Protein AF-0000000066417535 (afdb_homodimer)

Sequence (314 aa):
DEADCSPGPCRENEFQCGDGTCVLAIKRCNQERDCPDGTGKSPSLIFTNRHEVRRIDLVKRDYSRLIPMLKNVVALDVEVATNRIYWCDLSYRKIYSAHMDKASIPDEQVVLIDEQLHSPEGLAVDWVHKHIYWTDSGNKTISVATTDGRRRCTLFSDEADCSPGPCRENEFQCGDGTCVLAIKRCNQERDCPDGTGKSPSLIFTNRHEVRRIDLVKRDYSRLIPMLKNVVALDVEVATNRIYWCDLSYRKIYSAHMDKASIPDEQVVLIDEQLHSPEGLAVDWVHKHIYWTDSGNKTISVATTDGRRRCTLFS

Solvent-accessible surface area (backbone atoms only — not comparable to full-atom values): 17081 Å² total; per-residue (Å²): 134,80,79,81,68,67,69,62,84,44,54,62,55,20,44,55,19,58,83,44,49,56,36,51,64,60,43,43,79,68,73,50,83,66,54,86,70,70,58,32,84,56,59,63,48,76,50,64,82,23,35,33,35,36,36,31,31,67,71,78,64,42,75,43,81,44,27,68,83,40,82,34,34,69,24,56,39,71,41,73,91,76,41,31,36,36,35,25,26,46,74,78,26,33,34,37,34,21,46,50,94,40,38,58,38,72,89,51,45,40,82,39,41,74,67,97,52,65,30,49,54,42,51,45,72,38,78,85,46,38,29,34,35,35,33,20,72,66,69,46,33,32,34,36,21,35,72,81,37,42,74,66,39,78,74,44,110,133,80,78,80,69,66,68,62,84,44,54,65,56,20,43,56,19,60,81,46,48,56,37,49,64,56,46,40,77,67,71,48,83,65,53,86,70,70,59,36,85,58,60,64,47,77,50,63,82,24,36,33,34,35,34,32,30,68,69,78,62,42,77,44,81,44,26,69,84,41,83,33,34,69,27,57,38,70,41,74,91,77,41,30,35,36,39,26,26,45,75,78,26,33,32,37,35,21,45,51,94,39,37,59,40,73,90,53,46,41,80,39,41,74,68,98,52,66,31,50,54,42,50,46,70,37,77,84,46,39,30,35,35,36,32,19,70,67,70,47,33,33,34,38,21,35,73,80,36,43,78,67,40,78,74,44,110

Foldseek 3Di:
DPPPPQLPDADPQFDQAPVRDTHGLCCVVVVDADDPVPHRPFDWDWDDPQAFIWIARSRVRDIDTQAHGHHGWQEKDADVVQQKIWTAHQVQQFIWMARSNCNNPPVRIDTQDRPPAHGWHYWDADPPVQKIWTAGPVVRWIWMDGVSNPPIDTDGD/DPPPPQLPDADPQFDQDPVRDTHGLCCVVVVDADDPVPHRPFDWDWDDPQAFIWIARSRVRDIDTQAHGHHGWQEKDADVVQQKIWTAHQVQQFIWMARSNCNNPPVRIDTQDRPPAHGWHYWDADPPVQKIWTAGPVVRWIWMDGVSNPPIDTDGD

Radius of gyration: 20.82 Å; Cα contacts (8 Å, |Δi|>4): 740; chains: 2; bounding box: 44×60×66 Å

pLDDT: mean 81.06, std 19.23, range [24.14, 98.62]

Structure (mmCIF, N/CA/C/O ba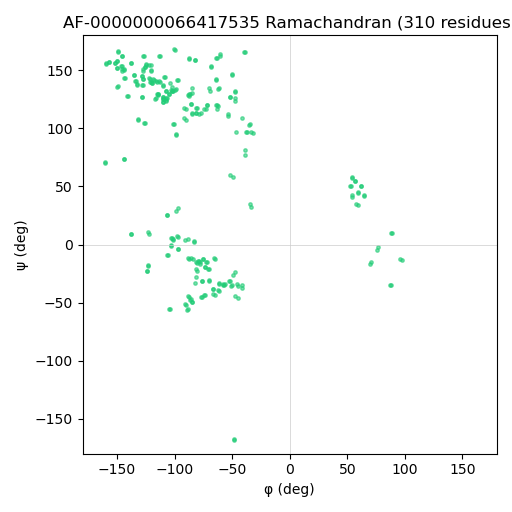ckbone):
data_AF-0000000066417535-model_v1
#
loop_
_entity.id
_entity.type
_entity.pdbx_description
1 polymer 'Low density lipoprotein receptor-related protein 8, apolipoprotein e receptor'
#
loop_
_atom_site.group_PDB
_atom_site.id
_atom_site.type_symbol
_atom_site.label_atom_id
_atom_site.label_alt_id
_atom_site.label_comp_id
_atom_site.label_asym_id
_atom_site.label_entity_id
_atom_site.label_seq_id
_atom_site.pdbx_PDB_ins_code
_atom_site.Cartn_x
_atom_site.Cartn_y
_atom_site.Cartn_z
_atom_site.occupancy
_atom_site.B_iso_or_equiv
_atom_site.auth_seq_id
_atom_site.auth_comp_id
_atom_site.auth_asym_id
_atom_site.auth_atom_id
_atom_site.pdbx_PDB_model_num
ATOM 1 N N . ASP A 1 1 ? 13.641 1.908 47.281 1 24.39 1 ASP A N 1
ATOM 2 C CA . ASP A 1 1 ? 12.492 1.455 46.531 1 24.39 1 ASP A CA 1
ATOM 3 C C . ASP A 1 1 ? 12.43 2.158 45.156 1 24.39 1 ASP A C 1
ATOM 5 O O . ASP A 1 1 ? 11.891 3.264 45.062 1 24.39 1 ASP A O 1
ATOM 9 N N . GLU A 1 2 ? 13.547 2.348 44.406 1 32.28 2 GLU A N 1
ATOM 10 C CA . GLU A 1 2 ? 13.805 2.99 43.094 1 32.28 2 GLU A CA 1
ATOM 11 C C . GLU A 1 2 ? 12.727 2.639 42.094 1 32.28 2 GLU A C 1
ATOM 13 O O . GLU A 1 2 ? 12.281 1.49 42.031 1 32.28 2 GLU A O 1
ATOM 18 N N . ALA A 1 3 ? 11.883 3.662 41.781 1 34.72 3 ALA A N 1
ATOM 19 C CA . ALA A 1 3 ? 10.68 3.664 40.938 1 34.72 3 ALA A CA 1
ATOM 20 C C . ALA A 1 3 ? 10.859 2.791 39.719 1 34.72 3 ALA A C 1
ATOM 22 O O . ALA A 1 3 ? 11.797 2.988 38.938 1 34.72 3 ALA A O 1
ATOM 23 N N . ASP A 1 4 ? 10.797 1.521 39.688 1 37.34 4 ASP A N 1
ATOM 24 C CA . ASP A 1 4 ? 10.656 0.504 38.625 1 37.34 4 ASP A CA 1
ATOM 25 C C . ASP A 1 4 ? 9.789 1.009 37.5 1 37.34 4 ASP A C 1
ATOM 27 O O . ASP A 1 4 ? 8.594 0.714 37.438 1 37.34 4 ASP A O 1
ATOM 31 N N . CYS A 1 5 ? 9.781 2.326 37.188 1 39.81 5 CYS A N 1
ATOM 32 C CA . CYS A 1 5 ? 8.961 3.01 36.188 1 39.81 5 CYS A CA 1
ATOM 33 C C . CYS A 1 5 ? 9.07 2.324 34.844 1 39.81 5 CYS A C 1
ATOM 35 O O . CYS A 1 5 ? 10.109 2.389 34.188 1 39.81 5 CYS A O 1
ATOM 37 N N . SER A 1 6 ? 8.75 1.183 34.688 1 42.78 6 SER A N 1
ATOM 38 C CA . SER A 1 6 ? 8.602 0.591 33.375 1 42.78 6 SER A CA 1
ATOM 39 C C . SER A 1 6 ? 8.117 1.621 32.344 1 42.78 6 SER A C 1
ATOM 41 O O . SER A 1 6 ? 7.145 2.338 32.594 1 42.78 6 SER A O 1
ATOM 43 N N . PRO A 1 7 ? 9.086 2.24 31.578 1 47.16 7 PRO A N 1
ATOM 44 C CA . PRO A 1 7 ? 8.633 3.262 30.641 1 47.16 7 PRO A CA 1
ATOM 45 C C . PRO A 1 7 ? 7.289 2.916 30 1 47.16 7 PRO A C 1
ATOM 47 O O . PRO A 1 7 ? 7.039 1.754 29.656 1 47.16 7 PRO A O 1
ATOM 50 N N . GLY A 1 8 ? 6.211 3.361 30.422 1 50.69 8 GLY A N 1
ATOM 51 C CA . GLY A 1 8 ? 4.898 3.227 29.797 1 50.69 8 GLY A CA 1
ATOM 52 C C . GLY A 1 8 ? 4.938 3.355 28.297 1 50.69 8 GLY A C 1
ATOM 53 O O . GLY A 1 8 ? 6.008 3.525 27.703 1 50.69 8 GLY A O 1
ATOM 54 N N . PRO A 1 9 ? 3.9 2.98 27.547 1 57.53 9 PRO A N 1
ATOM 55 C CA . PRO A 1 9 ? 3.816 3.131 26.094 1 57.53 9 PRO A CA 1
ATOM 56 C C . PRO A 1 9 ? 4.125 4.551 25.625 1 57.53 9 PRO A C 1
ATOM 58 O O . PRO A 1 9 ? 3.891 5.512 26.359 1 57.53 9 PRO A O 1
ATOM 61 N N . CYS A 1 10 ? 5.059 4.609 24.688 1 60.03 10 CYS A N 1
ATOM 62 C CA . CYS A 1 10 ? 5.438 5.895 24.109 1 60.03 10 CYS A CA 1
ATOM 63 C C . CYS A 1 10 ? 4.207 6.672 23.656 1 60.03 10 CYS A C 1
ATOM 65 O O . CYS A 1 10 ? 3.146 6.082 23.422 1 60.03 10 CYS A O 1
ATOM 67 N N . ARG A 1 11 ? 4.398 7.965 23.812 1 58.41 11 ARG A N 1
ATOM 68 C CA . ARG A 1 11 ? 3.316 8.812 23.328 1 58.41 11 ARG A CA 1
ATOM 69 C C . ARG A 1 11 ? 3.1 8.625 21.828 1 58.41 11 ARG A C 1
ATOM 71 O O . ARG A 1 11 ? 3.926 8.016 21.156 1 58.41 11 ARG A O 1
ATOM 78 N N . GLU A 1 12 ? 2.064 9.023 21.344 1 55.59 12 GLU A N 1
ATOM 79 C CA . GLU A 1 12 ? 1.606 8.852 19.969 1 55.59 12 GLU A CA 1
ATOM 80 C C . GLU A 1 12 ? 2.662 9.328 18.984 1 55.59 12 GLU A C 1
ATOM 82 O O . GLU A 1 12 ? 2.832 8.727 17.906 1 55.59 12 GLU A O 1
ATOM 87 N N . ASN A 1 13 ? 3.461 10.359 19.391 1 56.09 13 ASN A N 1
ATOM 88 C CA . ASN A 1 13 ? 4.445 10.914 18.469 1 56.09 13 ASN A CA 1
ATOM 89 C C . ASN A 1 13 ? 5.852 10.406 18.766 1 56.09 13 ASN A C 1
ATOM 91 O O . ASN A 1 13 ? 6.836 10.953 18.281 1 56.09 13 ASN A O 1
ATOM 95 N N . GLU A 1 14 ? 5.871 9.477 19.766 1 60.94 14 GLU A N 1
ATOM 96 C CA . GLU A 1 14 ? 7.168 8.93 20.156 1 60.94 14 GLU A CA 1
ATOM 97 C C . GLU A 1 14 ? 7.301 7.469 19.734 1 60.94 14 GLU A C 1
ATOM 99 O O . GLU A 1 14 ? 6.301 6.766 19.594 1 60.94 14 GLU A O 1
ATOM 104 N N . PHE A 1 15 ? 8.469 7.156 19.219 1 60.5 15 PHE A N 1
ATOM 105 C CA . PHE A 1 15 ? 8.734 5.734 19.062 1 60.5 15 PHE A CA 1
ATOM 106 C C . PHE A 1 15 ? 9.602 5.207 20.188 1 60.5 15 PHE A C 1
ATOM 108 O O . PHE A 1 15 ? 10.414 5.945 20.75 1 60.5 15 PHE A O 1
ATOM 115 N N . GLN A 1 16 ? 9.094 4.004 20.719 1 58.25 16 GLN A N 1
ATOM 116 C CA . GLN A 1 16 ? 9.828 3.373 21.812 1 58.25 16 GLN A CA 1
ATOM 117 C C . GLN A 1 16 ? 11.117 2.738 21.312 1 58.25 16 GLN A C 1
ATOM 119 O O . GLN A 1 16 ? 11.102 1.928 20.391 1 58.25 16 GLN A O 1
ATOM 124 N N . CYS A 1 17 ? 12.141 3.27 21.812 1 59.22 17 CYS A N 1
ATOM 125 C CA . CYS A 1 17 ? 13.445 2.676 21.547 1 59.22 17 CYS A CA 1
ATOM 126 C C . CYS A 1 17 ? 13.586 1.328 22.234 1 59.22 17 CYS A C 1
ATOM 128 O O . CYS A 1 17 ? 12.734 0.953 23.047 1 59.22 17 CYS A O 1
ATOM 130 N N . GLY A 1 18 ? 14.406 0.563 21.625 1 59.06 18 GLY A N 1
ATOM 131 C CA . GLY A 1 18 ? 14.656 -0.728 22.25 1 59.06 18 GLY A CA 1
ATOM 132 C C . GLY A 1 18 ? 14.898 -0.636 23.734 1 59.06 18 GLY A C 1
ATOM 133 O O . GLY A 1 18 ? 14.57 -1.561 24.484 1 59.06 18 GLY A O 1
ATOM 134 N N . ASP A 1 19 ? 15.484 0.371 24.109 1 56.81 19 ASP A N 1
ATOM 135 C CA . ASP A 1 19 ? 15.805 0.501 25.531 1 56.81 19 ASP A CA 1
ATOM 136 C C . ASP A 1 19 ? 14.609 1.042 26.312 1 56.81 19 ASP A C 1
ATOM 138 O O . ASP A 1 19 ? 14.727 1.335 27.5 1 56.81 19 ASP A O 1
ATOM 142 N N . GLY A 1 20 ? 13.57 1.219 25.516 1 59.41 20 GLY A N 1
ATOM 143 C CA . GLY A 1 20 ? 12.352 1.655 26.188 1 59.41 20 GLY A CA 1
ATOM 144 C C . GLY A 1 20 ? 12.141 3.156 26.109 1 59.41 20 GLY A C 1
ATOM 145 O O . GLY A 1 20 ? 11.109 3.664 26.547 1 59.41 20 GLY A O 1
ATOM 146 N N . THR A 1 21 ? 13.219 3.873 25.703 1 62.16 21 THR A N 1
ATOM 147 C CA . THR A 1 21 ? 13.094 5.324 25.625 1 62.16 21 THR A CA 1
ATOM 148 C C . THR A 1 21 ? 12.164 5.719 24.469 1 62.16 21 THR A C 1
ATOM 150 O O . THR A 1 21 ? 12.086 5.016 23.469 1 62.16 21 THR A O 1
ATOM 153 N N . CYS A 1 22 ? 11.25 6.668 24.766 1 61.31 22 CYS A N 1
ATOM 154 C CA . CYS A 1 22 ? 10.336 7.195 23.766 1 61.31 22 CYS A CA 1
ATOM 155 C C . CYS A 1 22 ? 10.922 8.438 23.094 1 61.31 22 CYS A C 1
ATOM 157 O O . CYS A 1 22 ? 11.414 9.336 23.766 1 61.31 22 CYS A O 1
ATOM 159 N N . VAL A 1 23 ? 11.336 8.32 21.797 1 60.75 23 VAL A N 1
ATOM 160 C CA . VAL A 1 23 ? 11.875 9.461 21.078 1 60.75 23 VAL A CA 1
ATOM 161 C C . VAL A 1 23 ? 10.82 9.992 20.094 1 60.75 23 VAL A C 1
ATOM 163 O O . VAL A 1 23 ? 10 9.227 19.578 1 60.75 23 VAL A O 1
ATOM 166 N N . LEU A 1 24 ? 10.672 11.289 19.969 1 56.78 24 LEU A N 1
ATOM 167 C CA . LEU A 1 24 ? 9.695 11.883 19.062 1 56.78 24 LEU A CA 1
ATOM 168 C C . LEU A 1 24 ? 10.008 11.539 17.609 1 56.78 24 LEU A C 1
ATOM 170 O O . LEU A 1 24 ? 11.164 11.641 17.188 1 56.78 24 LEU A O 1
ATOM 174 N N . ALA A 1 25 ? 9.133 10.828 16.969 1 51.59 25 ALA A N 1
ATOM 175 C CA . ALA A 1 25 ? 9.305 10.477 15.562 1 51.59 25 ALA A CA 1
ATOM 176 C C . ALA A 1 25 ? 9.75 11.68 14.734 1 51.59 25 ALA A C 1
ATOM 178 O O . ALA A 1 25 ? 10.648 11.57 13.906 1 51.59 25 ALA A O 1
ATOM 179 N N . ILE A 1 26 ? 9.039 12.859 14.969 1 50.81 26 ILE A N 1
ATOM 180 C CA . ILE A 1 26 ? 9.258 14.086 14.203 1 50.81 26 ILE A CA 1
ATOM 181 C C . ILE A 1 26 ? 10.477 14.82 14.75 1 50.81 26 ILE A C 1
ATOM 183 O O . ILE A 1 26 ? 11.016 15.711 14.094 1 50.81 26 ILE A O 1
ATOM 187 N N . LYS A 1 27 ? 10.711 14.617 15.992 1 51.47 27 LYS A N 1
ATOM 188 C CA . LYS A 1 27 ? 11.781 15.43 16.562 1 51.47 27 LYS A CA 1
ATOM 189 C C . LYS A 1 27 ? 13.047 15.344 15.719 1 51.47 27 LYS A C 1
ATOM 191 O O . LYS A 1 27 ? 13.891 16.25 15.758 1 51.47 27 LYS A O 1
ATOM 196 N N . ARG A 1 28 ? 13.336 14.219 15.148 1 48.47 28 ARG A N 1
ATOM 197 C CA . ARG A 1 28 ? 14.57 14.25 14.375 1 48.47 28 ARG A CA 1
ATOM 198 C C . ARG A 1 28 ? 14.484 15.266 13.242 1 48.47 28 ARG A C 1
ATOM 200 O O . ARG A 1 28 ? 15.508 15.648 12.672 1 48.47 28 ARG A O 1
ATOM 207 N N . CYS A 1 29 ? 13.258 15.438 12.648 1 49.03 29 CYS A N 1
ATOM 208 C CA . CYS A 1 29 ? 13.305 16.594 11.758 1 49.03 29 CYS A CA 1
ATOM 209 C C . CYS A 1 29 ? 13.953 17.781 12.461 1 49.03 29 CYS A C 1
ATOM 211 O O . CYS A 1 29 ? 14.445 18.703 11.797 1 49.03 29 CYS A O 1
ATOM 213 N N . ASN A 1 30 ? 13.938 17.828 13.773 1 46.59 30 ASN A N 1
ATOM 214 C CA . ASN A 1 30 ? 14.594 18.922 14.5 1 46.59 30 ASN A CA 1
ATOM 215 C C . ASN A 1 30 ? 15.977 18.5 14.992 1 46.59 30 ASN A C 1
ATOM 217 O O . ASN A 1 30 ? 16.5 19.094 15.938 1 46.59 30 ASN A O 1
ATOM 221 N N . GLN A 1 31 ? 16.734 17.609 14.391 1 46 31 GLN A N 1
ATOM 222 C CA . GLN A 1 31 ? 18.141 17.375 14.648 1 46 31 GLN A CA 1
ATOM 223 C C . GLN A 1 31 ? 18.344 16.609 15.953 1 46 31 GLN A C 1
ATOM 225 O O . GLN A 1 31 ? 19.469 16.531 16.469 1 46 31 GLN A O 1
ATOM 230 N N . GLU A 1 32 ? 17.297 16.328 16.734 1 48.66 32 GLU A N 1
ATOM 231 C CA . GLU A 1 32 ? 17.672 15.711 18.016 1 48.66 32 GLU A CA 1
ATOM 232 C C . GLU A 1 32 ? 17.828 14.203 17.859 1 48.66 32 GLU A C 1
ATOM 234 O O . GLU A 1 32 ? 17.125 13.562 17.078 1 48.66 32 GLU A O 1
ATOM 239 N N . ARG A 1 33 ? 19 13.672 18.375 1 49.78 33 ARG A N 1
ATOM 240 C CA . ARG A 1 33 ? 19.547 12.32 18.344 1 49.78 33 ARG A CA 1
ATOM 241 C C . ARG A 1 33 ? 18.5 11.289 18.734 1 49.78 33 ARG A C 1
ATOM 243 O O . ARG A 1 33 ? 17.719 11.516 19.672 1 49.78 33 ARG A O 1
ATOM 250 N N . ASP A 1 34 ? 18.219 10.219 17.922 1 51.88 34 ASP A N 1
ATOM 251 C CA . ASP A 1 34 ? 17.391 9.016 17.969 1 51.88 34 ASP A CA 1
ATOM 252 C C . ASP A 1 34 ? 17.594 8.25 19.281 1 51.88 34 ASP A C 1
ATOM 254 O O . ASP A 1 34 ? 18.391 8.672 20.125 1 51.88 34 ASP A O 1
ATOM 258 N N . CYS A 1 35 ? 17.016 6.902 19.25 1 54.88 35 CYS A N 1
ATOM 259 C CA . CYS A 1 35 ? 17.203 6.047 20.422 1 54.88 35 CYS A CA 1
ATOM 260 C C . CYS A 1 35 ? 18.672 5.934 20.797 1 54.88 35 CYS A C 1
ATOM 262 O O . CYS A 1 35 ? 19.516 5.637 19.938 1 54.88 35 CYS A O 1
ATOM 264 N N . PRO A 1 36 ? 18.984 6.465 21.859 1 53.03 36 PRO A N 1
ATOM 265 C CA . PRO A 1 36 ? 20.375 6.352 22.297 1 53.03 36 PRO A CA 1
ATOM 266 C C . PRO A 1 36 ? 20.969 4.961 22.078 1 53.03 36 PRO A C 1
ATOM 268 O O . PRO A 1 36 ? 22.172 4.82 21.859 1 53.03 36 PRO A O 1
ATOM 271 N N . ASP A 1 37 ? 20.094 3.975 22.25 1 48.78 37 ASP A N 1
ATOM 272 C CA . ASP A 1 37 ? 20.703 2.648 22.266 1 48.78 37 ASP A CA 1
ATOM 273 C C . ASP A 1 37 ? 20.734 2.051 20.859 1 48.78 37 ASP A C 1
ATOM 275 O O . ASP A 1 37 ? 21.188 0.92 20.656 1 48.78 37 ASP A O 1
ATOM 279 N N . GLY A 1 38 ? 20.391 2.625 19.922 1 50.81 38 GLY A N 1
ATOM 280 C CA . GLY A 1 38 ? 20.469 2.145 18.547 1 50.81 38 GLY A CA 1
ATOM 281 C C . GLY A 1 38 ? 19.484 1.023 18.266 1 50.81 38 GLY A C 1
ATOM 282 O O . GLY A 1 38 ? 19.578 0.365 17.219 1 50.81 38 GLY A O 1
ATOM 283 N N . THR A 1 39 ? 18.859 0.34 19.188 1 49.81 39 THR A N 1
ATOM 284 C CA . THR A 1 39 ? 18.234 -0.977 19.109 1 49.81 39 THR A CA 1
ATOM 285 C C . THR A 1 39 ? 16.844 -0.883 18.5 1 49.81 39 THR A C 1
ATOM 287 O O . THR A 1 39 ? 16.234 -1.903 18.156 1 49.81 39 THR A O 1
ATOM 290 N N . GLY A 1 40 ? 16.141 0.161 18.453 1 49.97 40 GLY A N 1
ATOM 291 C CA . GLY A 1 40 ? 14.742 0.069 18.078 1 49.97 40 GLY A CA 1
ATOM 292 C C . GLY A 1 40 ? 14.531 -0.113 16.578 1 49.97 40 GLY A C 1
ATOM 293 O O . GLY A 1 40 ? 15.352 0.337 15.773 1 49.97 40 GLY A O 1
ATOM 294 N N . LYS A 1 41 ? 13.984 -1.399 16.234 1 55.91 41 LYS A N 1
ATOM 295 C CA . LYS A 1 41 ? 13.664 -1.51 14.812 1 55.91 41 LYS A CA 1
ATOM 296 C C . LYS A 1 41 ? 13.148 -0.182 14.266 1 55.91 41 LYS A C 1
ATOM 298 O O . LYS A 1 41 ? 12.164 0.363 14.758 1 55.91 41 LYS A O 1
ATOM 303 N N . SER A 1 42 ? 14.047 0.427 13.586 1 63.97 42 SER A N 1
ATOM 304 C CA . SER A 1 42 ? 13.727 1.723 13 1 63.97 42 SER A CA 1
ATOM 305 C C . SER A 1 42 ? 12.625 1.595 11.945 1 63.97 42 SER A C 1
ATOM 307 O O . SER A 1 42 ? 12.633 0.652 11.156 1 63.97 42 SER A O 1
ATOM 309 N N . PRO A 1 43 ? 11.539 2.305 12.203 1 71.38 43 PRO A N 1
ATOM 310 C CA . PRO A 1 43 ? 10.578 2.334 11.094 1 71.38 43 PRO A CA 1
ATOM 311 C C . PRO A 1 43 ? 11.234 2.652 9.75 1 71.38 43 PRO A C 1
ATOM 313 O O . PRO A 1 43 ? 12.211 3.4 9.703 1 71.38 43 PRO A O 1
ATOM 316 N N . SER A 1 44 ? 10.852 1.821 8.836 1 83.56 44 SER A N 1
ATOM 317 C CA . SER A 1 44 ? 11.406 2.035 7.504 1 83.56 44 SER A CA 1
ATOM 318 C C . SER A 1 44 ? 10.297 2.168 6.465 1 83.56 44 SER A C 1
ATOM 320 O O . SER A 1 44 ? 9.164 1.733 6.695 1 83.56 44 SER A O 1
ATOM 322 N N . LEU A 1 45 ? 10.609 2.836 5.414 1 87.94 45 LEU A N 1
ATOM 323 C CA . LEU A 1 45 ? 9.75 2.961 4.242 1 87.94 45 LEU A CA 1
ATOM 324 C C . LEU A 1 45 ? 10.383 2.293 3.029 1 87.94 45 LEU A C 1
ATOM 326 O O . LEU A 1 45 ? 11.586 2.453 2.785 1 87.94 45 LEU A O 1
ATOM 330 N N . ILE A 1 46 ? 9.586 1.46 2.424 1 92.81 46 ILE A N 1
ATOM 331 C CA . ILE A 1 46 ? 10.031 0.84 1.183 1 92.81 46 ILE A CA 1
ATOM 332 C C . ILE A 1 46 ? 9.281 1.446 0.001 1 92.81 46 ILE A C 1
ATOM 334 O O . ILE A 1 46 ? 8.055 1.599 0.048 1 92.81 46 ILE A O 1
ATOM 338 N N . PHE A 1 47 ? 10.031 1.816 -1.038 1 90.94 47 PHE A N 1
ATOM 339 C CA . PHE A 1 47 ? 9.398 2.436 -2.193 1 90.94 47 PHE A CA 1
ATOM 340 C C . PHE A 1 47 ? 10.156 2.107 -3.473 1 90.94 47 PHE A C 1
ATOM 342 O O . PHE A 1 47 ? 11.258 1.56 -3.422 1 90.94 47 PHE A O 1
ATOM 349 N N . THR A 1 48 ? 9.469 2.4 -4.551 1 92.25 48 THR A N 1
ATOM 350 C CA . THR A 1 48 ? 10.109 2.186 -5.844 1 92.25 48 THR A CA 1
ATOM 351 C C . THR A 1 48 ? 10.023 3.441 -6.707 1 92.25 48 THR A C 1
ATOM 353 O O . THR A 1 48 ? 9.055 4.199 -6.613 1 92.25 48 THR A O 1
ATOM 356 N N . ASN A 1 49 ? 11.078 3.67 -7.5 1 87.25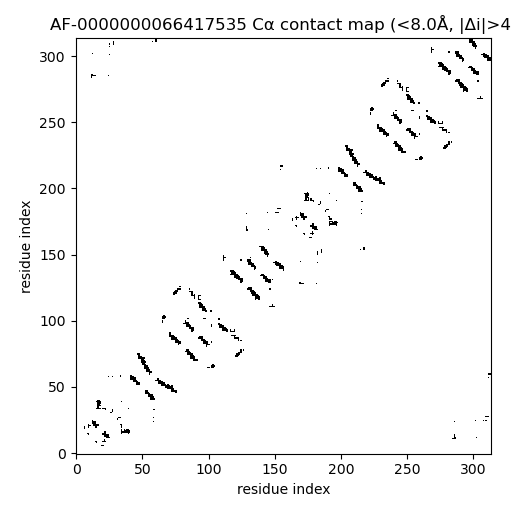 49 ASN A N 1
ATOM 357 C CA . ASN A 1 49 ? 11.047 4.652 -8.578 1 87.25 49 ASN A CA 1
ATOM 358 C C . ASN A 1 49 ? 10.984 3.977 -9.945 1 87.25 49 ASN A C 1
ATOM 360 O O . ASN A 1 49 ? 11.516 4.504 -10.93 1 87.25 49 ASN A O 1
ATOM 364 N N . ARG A 1 50 ? 10.477 2.818 -9.938 1 90.31 50 ARG A N 1
ATOM 365 C CA . ARG A 1 50 ? 10.266 1.981 -11.117 1 90.31 50 ARG A CA 1
ATOM 366 C C . ARG A 1 50 ? 11.508 1.146 -11.422 1 90.31 50 ARG A C 1
ATOM 368 O O . ARG A 1 50 ? 11.398 -0.021 -11.805 1 90.31 50 ARG A O 1
ATOM 375 N N . HIS A 1 51 ? 12.758 1.743 -11.164 1 95.31 51 HIS A N 1
ATOM 376 C CA . HIS A 1 51 ? 13.977 1.082 -11.625 1 95.31 51 HIS A CA 1
ATOM 377 C C . HIS A 1 51 ? 14.727 0.441 -10.461 1 95.31 51 HIS A C 1
ATOM 379 O O . HIS A 1 51 ? 15.711 -0.28 -10.672 1 95.31 51 HIS A O 1
ATOM 385 N N . GLU A 1 52 ? 14.32 0.701 -9.289 1 95.88 52 GLU A N 1
ATOM 386 C CA . GLU A 1 52 ? 14.867 0.074 -8.094 1 95.88 52 GLU A CA 1
ATOM 387 C C . GLU A 1 52 ? 13.867 0.123 -6.938 1 95.88 52 GLU A C 1
ATOM 389 O O . GLU A 1 52 ? 12.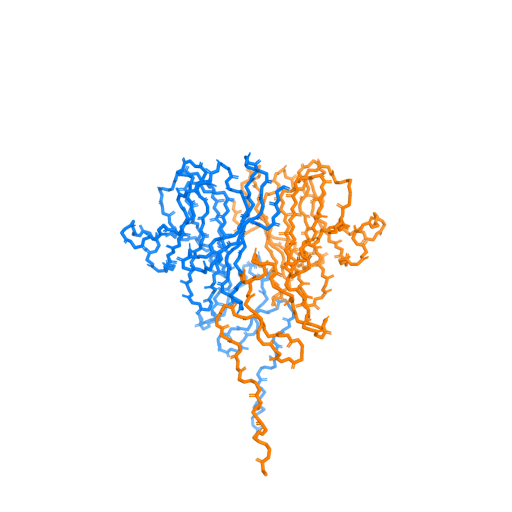906 0.887 -6.98 1 95.88 52 GLU A O 1
ATOM 394 N N . VAL A 1 53 ? 14.055 -0.805 -5.996 1 96.38 53 VAL A N 1
ATOM 395 C CA . VAL A 1 53 ? 13.375 -0.727 -4.711 1 96.38 53 VAL A CA 1
ATOM 396 C C . VAL A 1 53 ? 14.359 -0.264 -3.633 1 96.38 53 VAL A C 1
ATOM 398 O O . VAL A 1 53 ? 15.469 -0.789 -3.531 1 96.38 53 VAL A O 1
ATOM 401 N N . ARG A 1 54 ? 13.906 0.766 -2.904 1 93.69 54 ARG A N 1
ATOM 402 C CA . ARG A 1 54 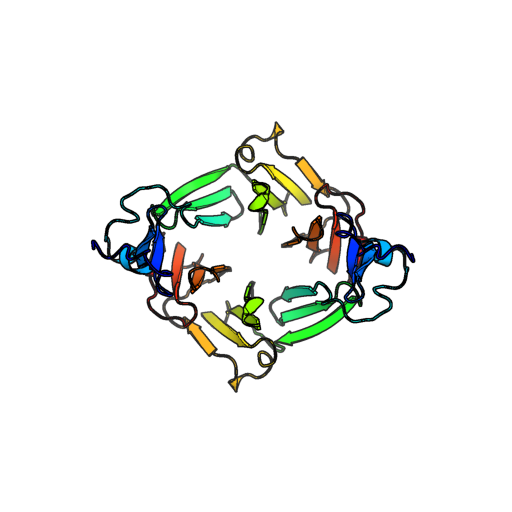? 14.742 1.326 -1.848 1 93.69 54 ARG A CA 1
ATOM 403 C C . ARG A 1 54 ? 14.047 1.23 -0.492 1 93.69 54 ARG A C 1
ATOM 405 O O . ARG A 1 54 ? 12.82 1.186 -0.419 1 93.69 54 ARG A O 1
ATOM 412 N N . ARG A 1 55 ? 14.875 1.104 0.488 1 91.56 55 ARG A N 1
ATOM 413 C CA . ARG A 1 55 ? 14.438 1.183 1.878 1 91.56 55 ARG A CA 1
ATOM 414 C C . ARG A 1 55 ? 15.039 2.4 2.572 1 91.56 55 ARG A C 1
ATOM 416 O O . ARG A 1 55 ? 16.234 2.684 2.422 1 91.56 55 ARG A O 1
ATOM 423 N N . ILE A 1 56 ? 14.203 3.09 3.166 1 86 56 ILE A N 1
ATOM 424 C CA . ILE A 1 56 ? 14.641 4.254 3.928 1 86 56 ILE A CA 1
ATOM 425 C C . ILE A 1 56 ? 14.469 3.988 5.422 1 86 56 ILE A C 1
ATOM 427 O O . ILE A 1 56 ? 13.398 3.572 5.863 1 86 56 ILE A O 1
ATOM 431 N N . ASP A 1 57 ? 15.562 4.188 6.145 1 78.88 57 ASP A N 1
ATOM 432 C CA . ASP A 1 57 ? 15.477 4.203 7.602 1 78.88 57 ASP A CA 1
ATOM 433 C C . ASP A 1 57 ? 14.992 5.559 8.109 1 78.88 57 ASP A C 1
ATOM 435 O O . ASP A 1 57 ? 15.664 6.574 7.914 1 78.88 57 ASP A O 1
ATOM 439 N N . LEU A 1 58 ? 13.922 5.551 8.711 1 73.38 58 LEU A N 1
ATOM 440 C CA . LEU A 1 58 ? 13.266 6.82 9.016 1 73.38 58 LEU A CA 1
ATOM 441 C C . LEU A 1 58 ? 13.883 7.461 10.258 1 73.38 58 LEU A C 1
ATOM 443 O O . LEU A 1 58 ? 13.703 8.656 10.5 1 73.38 58 LEU A O 1
ATOM 447 N N . VAL A 1 59 ? 14.609 6.621 10.953 1 69.25 59 VAL A N 1
ATOM 448 C CA . VAL A 1 59 ? 15.336 7.152 12.102 1 69.25 59 VAL A CA 1
ATOM 449 C C . VAL A 1 59 ? 16.719 7.625 11.672 1 69.25 59 VAL A C 1
ATOM 451 O O . VAL A 1 59 ? 17.078 8.789 11.875 1 69.25 59 VAL A O 1
ATOM 454 N N . LYS A 1 60 ? 17.406 6.754 11.008 1 70 60 LYS A N 1
ATOM 455 C CA . LYS A 1 60 ? 18.766 7.074 10.578 1 70 60 LYS A CA 1
ATOM 456 C C . LYS A 1 60 ? 18.75 7.969 9.336 1 70 60 LYS A C 1
ATOM 458 O O . LYS A 1 60 ? 19.766 8.586 9 1 70 60 LYS A O 1
ATOM 463 N N . ARG A 1 61 ? 17.609 8.023 8.75 1 75 61 ARG A N 1
ATOM 464 C CA . ARG A 1 61 ? 17.453 8.805 7.527 1 75 61 ARG A CA 1
ATOM 465 C C . ARG A 1 61 ? 18.484 8.398 6.48 1 75 61 ARG A C 1
ATOM 467 O O . ARG A 1 61 ? 19.156 9.258 5.895 1 75 61 ARG A O 1
ATOM 474 N N . ASP A 1 62 ? 18.688 7.219 6.352 1 80.69 62 ASP A N 1
ATOM 475 C CA . ASP A 1 62 ? 19.547 6.703 5.289 1 80.69 62 ASP A CA 1
ATOM 476 C C . ASP A 1 62 ? 18.797 5.711 4.41 1 80.69 62 ASP A C 1
ATOM 478 O O . ASP A 1 62 ? 17.734 5.203 4.797 1 80.69 62 ASP A O 1
ATOM 482 N N . TYR A 1 63 ? 19.328 5.668 3.184 1 82.56 63 TYR A N 1
ATOM 483 C CA . TYR A 1 63 ? 18.688 4.805 2.189 1 82.56 63 TYR A CA 1
ATOM 484 C C . TYR A 1 63 ? 19.562 3.588 1.893 1 82.56 63 TYR A C 1
ATOM 486 O O . TYR A 1 63 ? 20.781 3.643 2.039 1 82.56 63 TYR A O 1
ATOM 494 N N . SER A 1 64 ? 18.875 2.543 1.677 1 88.88 64 SER A N 1
ATOM 495 C CA . SER A 1 64 ? 19.531 1.376 1.102 1 88.88 64 SER A CA 1
ATOM 496 C C . SER A 1 64 ? 18.797 0.87 -0.13 1 88.88 64 SER A C 1
ATOM 498 O O . SER A 1 64 ? 17.562 0.989 -0.215 1 88.88 64 SER A O 1
ATOM 500 N N . ARG A 1 65 ? 19.688 0.432 -1.063 1 93.06 65 ARG A N 1
ATOM 501 C CA . ARG A 1 65 ? 19.125 -0.197 -2.252 1 93.06 65 ARG A CA 1
ATOM 502 C C . ARG A 1 65 ? 18.766 -1.656 -1.984 1 93.06 65 ARG A C 1
ATOM 504 O O . ARG A 1 65 ? 19.656 -2.488 -1.787 1 93.06 65 ARG A O 1
ATOM 511 N N . LEU A 1 66 ? 17.469 -1.962 -2.004 1 95.56 66 LEU A N 1
ATOM 512 C CA . LEU A 1 66 ? 17 -3.309 -1.703 1 95.56 66 LEU A CA 1
ATOM 513 C C . LEU A 1 66 ? 17.047 -4.191 -2.947 1 95.56 66 LEU A C 1
ATOM 515 O O . LEU A 1 66 ? 17.484 -5.34 -2.883 1 95.56 66 LEU A O 1
ATOM 519 N N . ILE A 1 67 ? 16.5 -3.715 -4.066 1 97.81 67 ILE A N 1
ATOM 520 C CA . ILE A 1 67 ? 16.516 -4.41 -5.348 1 97.81 67 ILE A CA 1
ATOM 521 C C . ILE A 1 67 ? 16.969 -3.453 -6.449 1 97.81 67 ILE A C 1
ATOM 523 O O . ILE A 1 67 ? 16.219 -2.586 -6.883 1 97.81 67 ILE A O 1
ATOM 527 N N . PRO A 1 68 ? 18.219 -3.648 -6.965 1 96.12 68 PRO A N 1
ATOM 528 C CA . PRO A 1 68 ? 18.719 -2.777 -8.023 1 96.12 68 PRO A CA 1
ATOM 529 C C . PRO A 1 68 ? 18.328 -3.262 -9.422 1 96.12 68 PRO A C 1
ATOM 531 O O . PRO A 1 68 ? 17.844 -4.379 -9.578 1 96.12 68 PRO A O 1
ATOM 534 N N . MET A 1 69 ? 18.375 -2.43 -10.328 1 94.62 69 MET A N 1
ATOM 535 C CA . MET A 1 69 ? 18.375 -2.734 -11.758 1 94.62 69 MET A CA 1
ATOM 536 C C . MET A 1 69 ? 17.062 -3.393 -12.18 1 94.62 69 MET A C 1
ATOM 538 O O . MET A 1 69 ? 17.062 -4.426 -12.852 1 94.62 69 MET A O 1
ATOM 542 N N . LEU A 1 70 ? 16 -2.875 -11.656 1 96.19 70 LEU A N 1
ATOM 543 C CA . LEU A 1 70 ? 14.68 -3.305 -12.109 1 96.19 70 LEU A CA 1
ATOM 544 C C . LEU A 1 70 ? 14.281 -2.582 -13.383 1 96.19 70 LEU A C 1
ATOM 546 O O . LEU A 1 70 ? 14.852 -1.546 -13.727 1 96.19 70 LEU A O 1
ATOM 550 N N . LYS A 1 71 ? 13.359 -3.164 -14.109 1 96.31 71 LYS A N 1
ATOM 551 C CA . LYS A 1 71 ? 12.977 -2.584 -15.391 1 96.31 71 LYS A CA 1
ATOM 552 C C . LYS A 1 71 ? 11.844 -1.571 -15.219 1 96.31 71 LYS A C 1
ATOM 554 O O . LYS A 1 71 ? 11.961 -0.422 -15.648 1 96.31 71 LYS A O 1
ATOM 559 N N . ASN A 1 72 ? 10.727 -1.922 -14.648 1 96.75 72 ASN A N 1
ATOM 560 C CA . ASN A 1 72 ? 9.547 -1.069 -14.523 1 96.75 72 ASN A CA 1
ATOM 561 C C . ASN A 1 72 ? 8.617 -1.554 -13.422 1 96.75 72 ASN A C 1
ATOM 563 O O . ASN A 1 72 ? 7.484 -1.968 -13.688 1 96.75 72 ASN A O 1
ATOM 567 N N . VAL A 1 73 ? 9.109 -1.348 -12.172 1 95.88 73 VAL A N 1
ATOM 568 C CA . VAL A 1 73 ? 8.328 -1.765 -11.008 1 95.88 73 VAL A CA 1
ATOM 569 C C . VAL A 1 73 ? 7.387 -0.639 -10.586 1 95.88 73 VAL A C 1
ATOM 571 O O . VAL A 1 73 ? 7.824 0.49 -10.352 1 95.88 73 VAL A O 1
ATOM 574 N N . VAL A 1 74 ? 6.094 -0.995 -10.43 1 89.81 74 VAL A N 1
ATOM 575 C CA . VAL A 1 74 ? 5.129 0.074 -10.195 1 89.81 74 VAL A CA 1
ATOM 576 C C . VAL A 1 74 ? 4.379 -0.186 -8.891 1 89.81 74 VAL A C 1
ATOM 578 O O . VAL A 1 74 ? 3.719 0.708 -8.359 1 89.81 74 VAL A O 1
ATOM 581 N N . ALA A 1 75 ? 4.414 -1.406 -8.406 1 93.25 75 ALA A N 1
ATOM 582 C CA . ALA A 1 75 ? 3.713 -1.749 -7.176 1 93.25 75 ALA A CA 1
ATOM 583 C C . ALA A 1 75 ? 4.512 -2.76 -6.355 1 93.25 75 ALA A C 1
ATOM 585 O O . ALA A 1 75 ? 5.168 -3.643 -6.914 1 93.25 75 ALA A O 1
ATOM 586 N N . LEU A 1 76 ? 4.457 -2.602 -5.062 1 95.88 76 LEU A N 1
ATOM 587 C CA . LEU A 1 76 ? 5.105 -3.535 -4.148 1 95.88 76 LEU A CA 1
ATOM 588 C C . LEU A 1 76 ? 4.352 -3.609 -2.822 1 95.88 76 LEU A C 1
ATOM 590 O O . LEU A 1 76 ? 3.484 -2.777 -2.549 1 95.88 76 LEU A O 1
ATOM 594 N N . ASP A 1 77 ? 4.543 -4.641 -2.158 1 94.31 77 ASP A N 1
ATOM 595 C CA . ASP A 1 77 ? 4.055 -4.824 -0.794 1 94.31 77 ASP A CA 1
ATOM 596 C C . ASP A 1 77 ? 4.957 -5.777 -0.013 1 94.31 77 ASP A C 1
ATOM 598 O O . ASP A 1 77 ? 5.773 -6.488 -0.601 1 94.31 77 ASP A O 1
ATOM 602 N N . VAL A 1 78 ? 4.902 -5.621 1.264 1 93.31 78 VAL A N 1
ATOM 603 C CA . VAL A 1 78 ? 5.84 -6.355 2.107 1 93.31 78 VAL A CA 1
ATOM 604 C C . VAL A 1 78 ? 5.074 -7.105 3.197 1 93.31 78 VAL A C 1
ATOM 606 O O . VAL A 1 78 ? 4.082 -6.598 3.727 1 93.31 78 VAL A O 1
ATOM 609 N N . GLU A 1 79 ? 5.508 -8.32 3.402 1 92.81 79 GLU A N 1
ATOM 610 C CA . GLU A 1 79 ? 5.133 -9.047 4.609 1 92.81 79 GLU A CA 1
ATOM 611 C C . GLU A 1 79 ? 6.258 -9.016 5.641 1 92.81 79 GLU A C 1
ATOM 613 O O . GLU A 1 79 ? 7.242 -9.75 5.52 1 92.81 79 GLU A O 1
ATOM 618 N N . VAL A 1 80 ? 6.039 -8.188 6.609 1 86.12 80 VAL A N 1
ATOM 619 C CA . VAL A 1 80 ? 7.09 -7.91 7.578 1 86.12 80 VAL A CA 1
ATOM 620 C C . VAL A 1 80 ? 7.379 -9.164 8.398 1 86.12 80 VAL A C 1
ATOM 622 O O . VAL A 1 80 ? 8.539 -9.484 8.672 1 86.12 80 VAL A O 1
ATOM 625 N N . ALA A 1 81 ? 6.352 -9.891 8.719 1 87.5 81 ALA A N 1
ATOM 626 C CA . ALA A 1 81 ? 6.5 -11.039 9.602 1 87.5 81 ALA A CA 1
ATOM 627 C C . ALA A 1 81 ? 7.426 -12.086 8.984 1 87.5 81 ALA A C 1
ATOM 629 O O . ALA A 1 81 ? 8.211 -12.719 9.695 1 87.5 81 ALA A O 1
ATOM 630 N N . THR A 1 82 ? 7.328 -12.289 7.723 1 92.5 82 THR A N 1
ATOM 631 C CA . THR A 1 82 ? 8.148 -13.297 7.062 1 92.5 82 THR A CA 1
ATOM 632 C C . THR A 1 82 ? 9.297 -12.641 6.297 1 92.5 82 THR A C 1
ATOM 634 O O . THR A 1 82 ? 10.062 -13.32 5.605 1 92.5 82 THR A O 1
ATOM 637 N N . ASN A 1 83 ? 9.453 -11.344 6.43 1 93.81 83 ASN A N 1
ATOM 638 C CA . ASN A 1 83 ? 10.508 -10.586 5.766 1 93.81 83 ASN A CA 1
ATOM 639 C C . ASN A 1 83 ? 10.516 -10.844 4.262 1 93.81 83 ASN A C 1
ATOM 641 O O . ASN A 1 83 ? 11.57 -11.133 3.688 1 93.81 83 ASN A O 1
ATOM 645 N N . ARG A 1 84 ? 9.352 -10.719 3.672 1 97.19 84 ARG A N 1
ATOM 646 C CA . ARG A 1 84 ? 9.227 -10.961 2.238 1 97.19 84 ARG A CA 1
ATOM 647 C C . ARG A 1 84 ? 8.68 -9.734 1.52 1 97.19 84 ARG A C 1
ATOM 649 O O . ARG A 1 84 ? 7.82 -9.023 2.051 1 97.19 84 ARG A O 1
ATOM 656 N N . ILE A 1 85 ? 9.211 -9.547 0.345 1 97.75 85 ILE A N 1
ATOM 657 C CA . ILE A 1 85 ? 8.742 -8.461 -0.513 1 97.75 85 ILE A CA 1
ATOM 658 C C . ILE A 1 85 ? 8.117 -9.039 -1.781 1 97.75 85 ILE A C 1
ATOM 660 O O . ILE A 1 85 ? 8.555 -10.078 -2.277 1 97.75 85 ILE A O 1
ATOM 664 N N . TYR A 1 86 ? 7.039 -8.445 -2.225 1 98.19 86 TYR A N 1
ATOM 665 C CA . TYR A 1 86 ? 6.336 -8.75 -3.465 1 98.19 86 TYR A CA 1
ATOM 666 C C . TYR A 1 86 ? 6.297 -7.535 -4.383 1 98.19 86 TYR A C 1
ATOM 668 O O . TYR A 1 86 ? 6.105 -6.406 -3.92 1 98.19 86 TYR A O 1
ATOM 676 N N . TRP A 1 87 ? 6.5 -7.766 -5.711 1 97.88 87 TRP A N 1
ATOM 677 C CA . TRP A 1 87 ? 6.43 -6.602 -6.59 1 97.88 87 TRP A CA 1
ATOM 678 C C . TRP A 1 87 ? 5.945 -7 -7.98 1 97.88 87 TRP A C 1
ATOM 680 O O . TRP A 1 87 ? 6.094 -8.156 -8.391 1 97.88 87 TRP A O 1
ATOM 690 N N . CYS A 1 88 ? 5.297 -6.02 -8.633 1 97.25 88 CYS A N 1
ATOM 691 C CA . CYS A 1 88 ? 4.852 -6.148 -10.023 1 97.25 88 CYS A CA 1
ATOM 692 C C . CYS A 1 88 ? 5.789 -5.402 -10.961 1 97.25 88 CYS A C 1
ATOM 694 O O . CYS A 1 88 ? 6.129 -4.242 -10.719 1 97.25 88 CYS A O 1
ATOM 696 N N . ASP A 1 89 ? 6.176 -6.09 -12.039 1 96.69 89 ASP A N 1
ATOM 697 C CA . ASP A 1 89 ? 6.953 -5.461 -13.109 1 96.69 89 ASP A CA 1
ATOM 698 C C . ASP A 1 89 ? 6.121 -5.316 -14.375 1 96.69 89 ASP A C 1
ATOM 700 O O . ASP A 1 89 ? 5.715 -6.316 -14.977 1 96.69 89 ASP A O 1
ATOM 704 N N . LEU A 1 90 ? 5.977 -4.098 -14.867 1 96.5 90 LEU A N 1
ATOM 705 C CA . LEU A 1 90 ? 5.125 -3.816 -16.016 1 96.5 90 LEU A CA 1
ATOM 706 C C . LEU A 1 90 ? 5.797 -4.258 -17.312 1 96.5 90 LEU A C 1
ATOM 708 O O . LEU A 1 90 ? 5.121 -4.609 -18.281 1 96.5 90 LEU A O 1
ATOM 712 N N . SER A 1 91 ? 7.066 -4.188 -17.328 1 97.12 91 SER A N 1
ATOM 713 C CA . SER A 1 91 ? 7.789 -4.52 -18.547 1 97.12 91 SER A CA 1
ATOM 714 C C . SER A 1 91 ? 7.859 -6.027 -18.766 1 97.12 91 SER A C 1
ATOM 716 O O . SER A 1 91 ? 7.598 -6.52 -19.859 1 97.12 91 SER A O 1
ATOM 718 N N . TYR A 1 92 ? 8.18 -6.754 -17.672 1 96.75 92 TYR A N 1
ATOM 719 C CA . TYR A 1 92 ? 8.281 -8.203 -17.781 1 96.75 92 TYR A CA 1
ATOM 720 C C . TYR A 1 92 ? 6.918 -8.859 -17.609 1 96.75 92 TYR A C 1
ATOM 722 O O . TYR A 1 92 ? 6.754 -10.047 -17.922 1 96.75 92 TYR A O 1
ATOM 730 N N . ARG A 1 93 ? 5.969 -8.102 -17.172 1 97.44 93 ARG A N 1
ATOM 731 C CA . ARG A 1 93 ? 4.625 -8.617 -16.922 1 97.44 93 ARG A CA 1
ATOM 732 C C . ARG A 1 93 ? 4.664 -9.82 -16 1 97.44 93 ARG A C 1
ATOM 734 O O . ARG A 1 93 ? 4.145 -10.891 -16.328 1 97.44 93 ARG A O 1
ATOM 741 N N . LYS A 1 94 ? 5.246 -9.57 -14.781 1 98.06 94 LYS A N 1
ATOM 742 C CA . LYS A 1 94 ? 5.418 -10.617 -13.781 1 98.06 94 LYS A CA 1
ATOM 743 C C . LYS A 1 94 ? 5.219 -10.062 -12.367 1 98.06 94 LYS A C 1
ATOM 745 O O . LYS A 1 94 ? 5.406 -8.867 -12.133 1 98.06 94 LYS A O 1
ATOM 750 N N . ILE A 1 95 ? 4.754 -10.93 -11.523 1 98.56 95 ILE A N 1
ATOM 751 C CA . ILE A 1 95 ? 4.777 -10.672 -10.086 1 98.56 95 ILE A CA 1
ATOM 752 C C . ILE A 1 95 ? 5.848 -11.539 -9.43 1 98.56 95 ILE A C 1
ATOM 754 O O . ILE A 1 95 ? 5.879 -12.758 -9.625 1 98.56 95 ILE A O 1
ATOM 758 N N . TYR A 1 96 ? 6.719 -10.844 -8.703 1 98.62 96 TYR A N 1
ATOM 759 C CA . TYR A 1 96 ? 7.859 -11.5 -8.07 1 98.62 96 TYR A CA 1
ATOM 760 C C . TYR A 1 96 ? 7.727 -11.477 -6.551 1 98.62 96 TYR A C 1
ATOM 762 O O . TYR A 1 96 ? 6.922 -10.719 -6.004 1 98.62 96 TYR A O 1
ATOM 770 N N . SER A 1 97 ? 8.484 -12.344 -5.949 1 98.56 97 SER A N 1
ATOM 771 C CA . SER A 1 97 ? 8.695 -12.273 -4.508 1 98.56 97 SER A CA 1
ATOM 772 C C . SER A 1 97 ? 10.102 -12.727 -4.129 1 98.56 97 SER A C 1
ATOM 774 O O . SER A 1 97 ? 10.758 -13.43 -4.898 1 98.56 97 SER A O 1
ATOM 776 N N . ALA A 1 98 ? 10.555 -12.219 -3.02 1 98.56 98 ALA A N 1
ATOM 777 C CA . ALA A 1 98 ? 11.836 -12.641 -2.459 1 98.56 98 ALA A CA 1
ATOM 778 C C . ALA A 1 98 ? 11.914 -12.312 -0.971 1 98.56 98 ALA A C 1
ATOM 780 O O . ALA A 1 98 ? 11.156 -11.484 -0.469 1 98.56 98 ALA A O 1
ATOM 781 N N . HIS A 1 99 ? 12.797 -13.133 -0.287 1 98 99 HIS A N 1
ATOM 782 C CA . HIS A 1 99 ? 13.195 -12.625 1.022 1 98 99 HIS A CA 1
ATOM 783 C C . HIS A 1 99 ? 13.922 -11.289 0.9 1 98 99 HIS A C 1
ATOM 785 O O . HIS A 1 99 ? 14.773 -11.117 0.02 1 98 99 HIS A O 1
ATOM 791 N N . MET A 1 100 ? 13.539 -10.438 1.718 1 95.44 100 MET A N 1
ATOM 792 C CA . MET A 1 100 ? 14.023 -9.062 1.587 1 95.44 100 MET A CA 1
ATOM 793 C C . MET A 1 100 ? 15.547 -9.016 1.62 1 95.44 100 MET A C 1
ATOM 795 O O . MET A 1 100 ? 16.156 -8.219 0.907 1 95.44 100 MET A O 1
ATOM 799 N N . ASP A 1 101 ? 16.156 -9.891 2.396 1 95 101 ASP A N 1
ATOM 800 C CA . ASP A 1 101 ? 17.609 -9.883 2.559 1 95 101 ASP A CA 1
ATOM 801 C C . ASP A 1 101 ? 18.297 -10.453 1.324 1 95 101 ASP A C 1
ATOM 803 O O . ASP A 1 101 ? 19.516 -10.281 1.148 1 95 101 ASP A O 1
ATOM 807 N N . LYS A 1 102 ? 17.531 -11.078 0.46 1 97.31 102 LYS A N 1
ATOM 808 C CA . LYS A 1 102 ? 18.109 -11.711 -0.722 1 97.31 102 LYS A CA 1
ATOM 809 C C . LYS A 1 102 ? 17.484 -11.164 -2 1 97.31 102 LYS A C 1
ATOM 811 O O . LYS A 1 102 ? 17.75 -11.664 -3.096 1 97.31 102 LYS A O 1
ATOM 816 N N . ALA A 1 103 ? 16.75 -10.148 -1.89 1 97.62 103 ALA A N 1
ATOM 817 C CA . ALA A 1 103 ? 15.938 -9.672 -3.012 1 97.62 103 ALA A CA 1
ATOM 818 C C . ALA A 1 103 ? 16.812 -9.062 -4.098 1 97.62 103 ALA A C 1
ATOM 820 O O . ALA A 1 103 ? 16.406 -8.969 -5.258 1 97.62 103 ALA A O 1
ATOM 821 N N . SER A 1 104 ? 18.016 -8.664 -3.73 1 97.06 104 SER A N 1
ATOM 822 C CA . SER A 1 104 ? 18.938 -8.055 -4.695 1 97.06 104 SER A CA 1
ATOM 823 C C . SER A 1 104 ? 19.578 -9.117 -5.578 1 97.06 104 SER A C 1
ATOM 825 O O . SER A 1 104 ? 20.188 -8.789 -6.602 1 97.06 104 SER A O 1
ATOM 827 N N . ILE A 1 105 ? 19.516 -10.375 -5.191 1 97.56 105 ILE A N 1
ATOM 828 C CA . ILE A 1 105 ? 20.094 -11.477 -5.941 1 97.56 105 ILE A CA 1
ATOM 829 C C . ILE A 1 105 ? 19.078 -12.047 -6.918 1 97.56 105 ILE A C 1
ATOM 831 O O . ILE A 1 105 ? 18.094 -12.672 -6.504 1 97.56 105 ILE A O 1
ATOM 835 N N . PRO A 1 106 ? 19.375 -11.953 -8.195 1 95.94 106 PRO A N 1
ATOM 836 C CA . PRO A 1 106 ? 18.375 -12.383 -9.188 1 95.94 106 PRO A CA 1
ATOM 837 C C . PRO A 1 106 ? 17.969 -13.844 -9.008 1 95.94 106 PRO A C 1
ATOM 839 O O . PRO A 1 106 ? 16.781 -14.172 -9.109 1 95.94 106 PRO A O 1
ATOM 842 N N . ASP A 1 107 ? 18.922 -14.672 -8.602 1 97.38 107 ASP A N 1
ATOM 843 C CA . ASP A 1 107 ? 18.641 -16.094 -8.469 1 97.38 107 ASP A CA 1
ATOM 844 C C . ASP A 1 107 ? 17.734 -16.375 -7.273 1 97.38 107 ASP A C 1
ATOM 846 O O . ASP A 1 107 ? 17.172 -17.469 -7.152 1 97.38 107 ASP A O 1
ATOM 850 N N . GLU A 1 108 ? 17.594 -15.406 -6.398 1 98.19 108 GLU A N 1
ATOM 851 C CA . GLU A 1 108 ? 16.797 -15.57 -5.191 1 98.19 108 GLU A CA 1
ATOM 852 C C . GLU A 1 108 ? 15.391 -15 -5.379 1 98.19 108 GLU A C 1
ATOM 854 O O . GLU A 1 108 ? 14.539 -15.141 -4.504 1 98.19 108 GLU A O 1
ATOM 859 N N . GLN A 1 109 ? 15.133 -14.406 -6.504 1 98.19 109 GLN A N 1
ATOM 860 C CA . GLN A 1 109 ? 13.812 -13.867 -6.82 1 98.19 109 GLN A CA 1
ATOM 861 C C . GLN A 1 109 ? 12.922 -14.938 -7.441 1 98.19 109 GLN A C 1
ATOM 863 O O . GLN A 1 109 ? 13.328 -15.625 -8.375 1 98.19 109 GLN A O 1
ATOM 868 N N . VAL A 1 110 ? 11.797 -15.062 -6.922 1 98.38 110 VAL A N 1
ATOM 869 C CA . VAL A 1 110 ? 10.852 -16.062 -7.391 1 98.38 110 VAL A CA 1
ATOM 870 C C . VAL A 1 110 ? 9.781 -15.398 -8.25 1 98.38 110 VAL A C 1
ATOM 872 O O . VAL A 1 110 ? 9.195 -14.391 -7.855 1 98.38 110 VAL A O 1
ATOM 875 N N . VAL A 1 111 ? 9.523 -16.016 -9.406 1 98.31 111 VAL A N 1
ATOM 876 C CA . VAL A 1 111 ? 8.406 -15.594 -10.234 1 98.31 111 VAL A CA 1
ATOM 877 C C . VAL A 1 111 ? 7.125 -16.281 -9.766 1 98.31 111 VAL A C 1
ATOM 879 O O . VAL A 1 111 ? 6.969 -17.484 -9.922 1 98.31 111 VAL A O 1
ATOM 882 N N . LEU A 1 112 ? 6.188 -15.469 -9.234 1 98.38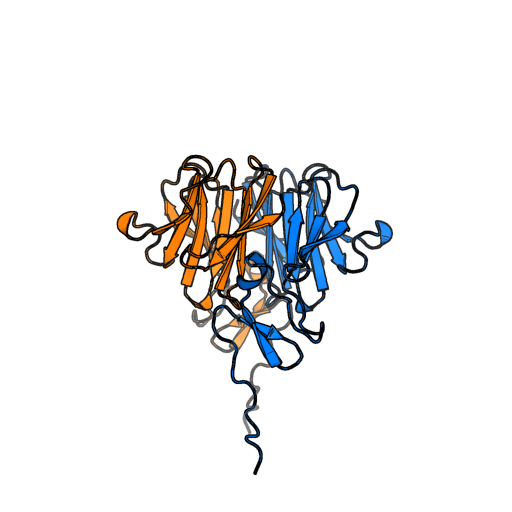 112 LEU A N 1
ATOM 883 C CA . LEU A 1 112 ? 4.945 -16.016 -8.695 1 98.38 112 LEU A CA 1
ATOM 884 C C . LEU A 1 112 ? 3.895 -16.156 -9.789 1 98.38 112 LEU A C 1
ATOM 886 O O . LEU A 1 112 ? 3.164 -17.141 -9.836 1 98.38 112 LEU A O 1
ATOM 890 N N . ILE A 1 113 ? 3.727 -15.102 -10.578 1 98.19 113 ILE A N 1
ATOM 891 C CA . ILE A 1 113 ? 2.777 -15.047 -11.68 1 98.19 113 ILE A CA 1
ATOM 892 C C . ILE A 1 113 ? 3.492 -14.594 -12.953 1 98.19 113 ILE A C 1
ATOM 894 O O . ILE A 1 113 ? 4.168 -13.562 -12.961 1 98.19 113 ILE A O 1
ATOM 898 N N . ASP A 1 114 ? 3.381 -15.32 -13.992 1 96.81 114 ASP A N 1
ATOM 899 C CA . ASP A 1 114 ? 4.078 -14.969 -15.227 1 96.81 114 ASP A CA 1
ATOM 900 C C . ASP A 1 114 ? 3.18 -15.172 -16.438 1 96.81 114 ASP A C 1
ATOM 902 O O . ASP A 1 114 ? 3.639 -15.07 -17.578 1 96.81 114 ASP A O 1
ATOM 906 N N . GLU A 1 115 ? 1.905 -15.445 -16.156 1 94.75 115 GLU A N 1
ATOM 907 C CA . GLU A 1 115 ? 0.976 -15.648 -17.266 1 94.75 115 GLU A CA 1
ATOM 908 C C . GLU A 1 115 ? -0.256 -14.758 -17.125 1 94.75 115 GLU A C 1
ATOM 910 O O . GLU A 1 115 ? -0.657 -14.414 -16.016 1 94.75 115 GLU A O 1
ATOM 915 N N . GLN A 1 116 ? -0.804 -14.414 -18.234 1 94.12 116 GLN A N 1
ATOM 916 C CA . GLN A 1 116 ? -2.068 -13.688 -18.328 1 94.12 116 GLN A CA 1
ATOM 917 C C . GLN A 1 116 ? -1.996 -12.367 -17.562 1 94.12 116 GLN A C 1
ATOM 919 O O . GLN A 1 116 ? -2.938 -12 -16.859 1 94.12 116 GLN A O 1
ATOM 924 N N . LEU A 1 117 ? -0.826 -11.758 -17.578 1 96.94 117 LEU A N 1
ATOM 925 C CA . LEU A 1 117 ? -0.636 -10.406 -17.078 1 96.94 117 LEU A CA 1
ATOM 926 C C . LEU A 1 117 ? -0.416 -9.422 -18.234 1 96.94 117 LEU A C 1
ATOM 928 O O . LEU A 1 117 ? 0.423 -9.664 -19.094 1 96.94 117 LEU A O 1
ATOM 932 N N . HIS A 1 118 ? -1.242 -8.367 -18.312 1 96.94 118 HIS A N 1
ATOM 933 C CA . HIS A 1 118 ? -1.091 -7.34 -19.328 1 96.94 118 HIS A CA 1
ATOM 934 C C . HIS A 1 118 ? -0.503 -6.062 -18.75 1 96.94 118 HIS A C 1
ATOM 936 O O . HIS A 1 118 ? 0.514 -5.559 -19.234 1 96.94 118 HIS A O 1
ATOM 942 N N . SER A 1 119 ? -1.135 -5.504 -17.719 1 95 119 SER A N 1
ATOM 943 C CA . SER A 1 119 ? -0.667 -4.305 -17.031 1 95 119 SER A CA 1
ATOM 944 C C . SER A 1 119 ? -0.957 -4.379 -15.531 1 95 119 SER A C 1
ATOM 946 O O . SER A 1 119 ? -1.822 -3.662 -15.023 1 95 119 SER A O 1
ATOM 948 N N . PRO A 1 120 ? -0.181 -5.223 -14.805 1 94.69 120 PRO A N 1
ATOM 949 C CA . PRO A 1 120 ? -0.395 -5.273 -13.352 1 94.69 120 PRO A CA 1
ATOM 950 C C . PRO A 1 120 ? 0.109 -4.023 -12.641 1 94.69 120 PRO A C 1
ATOM 952 O O . PRO A 1 120 ? 1.293 -3.688 -12.734 1 94.69 120 PRO A O 1
ATOM 955 N N . GLU A 1 121 ? -0.826 -3.279 -11.922 1 89.5 121 GLU A N 1
ATOM 956 C CA . GLU A 1 121 ? -0.47 -1.965 -11.398 1 89.5 121 GLU A CA 1
ATOM 957 C C . GLU A 1 121 ? -0.693 -1.894 -9.891 1 89.5 121 GLU A C 1
ATOM 959 O O . GLU A 1 121 ? -0.157 -1.009 -9.219 1 89.5 121 GLU A O 1
ATOM 964 N N . GLY A 1 122 ? -1.478 -2.664 -9.312 1 91.5 122 GLY A N 1
ATOM 965 C CA . GLY A 1 122 ? -1.741 -2.713 -7.887 1 91.5 122 GLY A CA 1
ATOM 966 C C . GLY A 1 122 ? -1.447 -4.07 -7.273 1 91.5 122 GLY A C 1
ATOM 967 O O . GLY A 1 122 ? -1.675 -5.105 -7.902 1 91.5 122 GLY A O 1
ATOM 968 N N . LEU A 1 123 ? -0.867 -3.982 -6.062 1 94.25 123 LEU A N 1
ATOM 969 C CA . LEU A 1 123 ? -0.506 -5.211 -5.367 1 94.25 123 LEU A CA 1
ATOM 970 C C . LEU A 1 123 ? -0.78 -5.09 -3.871 1 94.25 123 LEU A C 1
ATOM 972 O O . LEU A 1 123 ? -0.485 -4.059 -3.264 1 94.25 123 LEU A O 1
ATOM 976 N N . ALA A 1 124 ? -1.494 -6.047 -3.357 1 93 124 ALA A N 1
ATOM 977 C CA . ALA A 1 124 ? -1.749 -6.117 -1.92 1 93 124 ALA A CA 1
ATOM 978 C C . ALA A 1 124 ? -1.509 -7.527 -1.387 1 93 124 ALA A C 1
ATOM 980 O O . ALA A 1 124 ? -1.881 -8.508 -2.029 1 93 124 ALA A O 1
ATOM 981 N N . VAL A 1 125 ? -0.868 -7.566 -0.233 1 92.19 125 VAL A N 1
ATOM 982 C CA . VAL A 1 125 ? -0.597 -8.859 0.393 1 92.19 125 VAL A CA 1
ATOM 983 C C . VAL A 1 125 ? -1.449 -9.008 1.65 1 92.19 125 VAL A C 1
ATOM 985 O O . VAL A 1 125 ? -1.46 -8.125 2.512 1 92.19 125 VAL A O 1
ATOM 988 N N . ASP A 1 126 ? -2.193 -10.109 1.677 1 84.88 126 ASP A N 1
ATOM 989 C CA . ASP A 1 126 ? -2.93 -10.539 2.861 1 84.88 126 ASP A CA 1
ATOM 990 C C . ASP A 1 126 ? -2.162 -11.617 3.623 1 84.88 126 ASP A C 1
ATOM 992 O O . ASP A 1 126 ? -2.305 -12.805 3.34 1 84.88 126 ASP A O 1
ATOM 996 N N . TRP A 1 127 ? -1.418 -11.109 4.621 1 83.38 127 TRP A N 1
ATOM 997 C CA . TRP A 1 127 ? -0.545 -12.031 5.34 1 83.38 127 TRP A CA 1
ATOM 998 C C . TRP A 1 127 ? -1.353 -12.938 6.266 1 83.38 127 TRP A C 1
ATOM 1000 O O . TRP A 1 127 ? -0.888 -14.008 6.66 1 83.38 127 TRP A O 1
ATOM 1010 N N . VAL A 1 128 ? -2.539 -12.484 6.543 1 74.56 128 VAL A N 1
ATOM 1011 C CA . VAL A 1 128 ? -3.375 -13.281 7.438 1 74.56 128 VAL A CA 1
ATOM 1012 C C . VAL A 1 128 ? -3.896 -14.508 6.699 1 74.56 128 VAL A C 1
ATOM 1014 O O . VAL A 1 128 ? -3.805 -15.633 7.207 1 74.56 128 VAL A O 1
ATOM 1017 N N . HIS A 1 129 ? -4.34 -14.312 5.457 1 75.56 129 HIS A N 1
ATOM 1018 C CA . HIS A 1 129 ? -4.914 -15.406 4.684 1 75.56 129 HIS A CA 1
ATOM 1019 C C . HIS A 1 129 ? -3.924 -15.93 3.648 1 75.56 129 HIS A C 1
ATOM 1021 O O . HIS A 1 129 ? -4.238 -16.844 2.893 1 75.56 129 HIS A O 1
ATOM 1027 N N . LYS A 1 130 ? -2.811 -15.367 3.586 1 86.62 130 LYS A N 1
ATOM 1028 C CA . LYS A 1 130 ? -1.706 -15.797 2.736 1 86.62 130 LYS A CA 1
ATOM 1029 C C . LYS A 1 130 ? -2.086 -15.727 1.261 1 86.62 130 LYS A C 1
ATOM 1031 O O . LYS A 1 130 ? -1.899 -16.688 0.515 1 86.62 130 LYS A O 1
ATOM 1036 N N . HIS A 1 131 ? -2.615 -14.562 0.874 1 89.25 131 HIS A N 1
ATOM 1037 C CA . HIS A 1 131 ? -2.957 -14.289 -0.518 1 89.25 131 HIS A CA 1
ATOM 1038 C C . HIS A 1 131 ? -2.295 -13.008 -1.008 1 89.25 131 HIS A C 1
ATOM 1040 O O . HIS A 1 131 ? -2 -12.109 -0.212 1 89.25 131 HIS A O 1
ATOM 1046 N N . ILE A 1 132 ? -2.09 -13.016 -2.285 1 93.81 132 ILE A N 1
ATOM 1047 C CA . ILE A 1 132 ? -1.765 -11.773 -2.967 1 93.81 132 ILE A CA 1
ATOM 1048 C C . ILE A 1 132 ? -2.904 -11.383 -3.906 1 93.81 132 ILE A C 1
ATOM 1050 O O . ILE A 1 132 ? -3.549 -12.25 -4.5 1 93.81 132 ILE A O 1
ATOM 1054 N N . TYR A 1 133 ? -3.188 -10.141 -3.932 1 92.31 133 TYR A N 1
ATOM 1055 C CA . TYR A 1 133 ? -4.168 -9.539 -4.832 1 92.31 133 TYR A CA 1
ATOM 1056 C C . TYR A 1 133 ? -3.512 -8.531 -5.762 1 92.31 133 TYR A C 1
ATOM 1058 O O . TYR A 1 133 ? -2.625 -7.777 -5.344 1 92.31 133 TYR A O 1
ATOM 1066 N N . TRP A 1 134 ? -3.967 -8.508 -6.992 1 93.75 134 TRP A N 1
ATOM 1067 C CA . TRP A 1 134 ? -3.428 -7.484 -7.883 1 93.75 134 TRP A CA 1
ATOM 1068 C C . TRP A 1 134 ? -4.492 -6.992 -8.859 1 93.75 134 TRP A C 1
ATOM 1070 O O . TRP A 1 134 ? -5.453 -7.711 -9.148 1 93.75 134 TRP A O 1
ATOM 1080 N N . THR A 1 135 ? -4.352 -5.785 -9.219 1 92.12 135 THR A N 1
ATOM 1081 C CA . THR A 1 135 ? -5.141 -5.199 -10.297 1 92.12 135 THR A CA 1
ATOM 1082 C C . THR A 1 135 ? -4.363 -5.223 -11.609 1 92.12 135 THR A C 1
ATOM 1084 O O . THR A 1 135 ? -3.143 -5.059 -11.625 1 92.12 135 THR A O 1
ATOM 1087 N N . ASP A 1 136 ? -5.074 -5.48 -12.641 1 93.94 136 ASP A N 1
ATOM 1088 C CA . ASP A 1 136 ? -4.531 -5.414 -13.992 1 93.94 136 ASP A CA 1
ATOM 1089 C C . ASP A 1 136 ? -5.375 -4.508 -14.883 1 93.94 136 ASP A C 1
ATOM 1091 O O . ASP A 1 136 ? -6.441 -4.91 -15.352 1 93.94 136 ASP A O 1
ATOM 1095 N N . SER A 1 137 ? -4.84 -3.359 -15.117 1 90.19 137 SER A N 1
ATOM 1096 C CA . SER A 1 137 ? -5.613 -2.379 -15.875 1 90.19 137 SER A CA 1
ATOM 1097 C C . SER A 1 137 ? -5.754 -2.791 -17.344 1 90.19 137 SER A C 1
ATOM 1099 O O . SER A 1 137 ? -6.734 -2.438 -18 1 90.19 137 SER A O 1
ATOM 1101 N N . GLY A 1 138 ? -4.777 -3.492 -17.906 1 92.94 138 GLY A N 1
ATOM 1102 C CA . GLY A 1 138 ? -4.871 -3.982 -19.266 1 92.94 138 GLY A CA 1
ATOM 1103 C C . GLY A 1 138 ? -5.961 -5.016 -19.469 1 92.94 138 GLY A C 1
ATOM 1104 O O . GLY A 1 138 ? -6.742 -4.934 -20.406 1 92.94 138 GLY A O 1
ATOM 1105 N N . ASN A 1 139 ? -6.02 -5.914 -18.516 1 94.12 139 ASN A N 1
ATOM 1106 C CA . ASN A 1 139 ? -7.027 -6.969 -18.578 1 94.12 139 ASN A CA 1
ATOM 1107 C C . ASN A 1 139 ? -8.336 -6.527 -17.922 1 94.12 139 ASN A C 1
ATOM 1109 O O . ASN A 1 139 ? -9.367 -7.184 -18.094 1 94.12 139 ASN A O 1
ATOM 1113 N N . LYS A 1 140 ? -8.312 -5.461 -17.234 1 90.44 140 LYS A N 1
ATOM 1114 C CA . LYS A 1 140 ? -9.461 -4.973 -16.469 1 90.44 140 LYS A CA 1
ATOM 1115 C C . LYS A 1 140 ? -9.945 -6.027 -15.477 1 90.44 140 LYS A C 1
ATOM 1117 O O . LYS A 1 140 ? -11.125 -6.375 -15.461 1 90.44 140 LYS A O 1
ATOM 1122 N N . THR A 1 141 ? -8.938 -6.496 -14.602 1 91.12 141 THR A N 1
ATOM 1123 C CA . THR A 1 141 ? -9.266 -7.566 -13.664 1 91.12 141 THR A CA 1
ATOM 1124 C C . THR A 1 141 ? -8.664 -7.281 -12.297 1 91.12 141 THR A C 1
ATOM 1126 O O . THR A 1 141 ? -7.738 -6.477 -12.172 1 91.12 141 THR A O 1
ATOM 1129 N N . ILE A 1 142 ? -9.266 -7.863 -11.344 1 90.44 142 ILE A N 1
ATOM 1130 C CA . ILE A 1 142 ? -8.68 -8.094 -10.023 1 90.44 142 ILE A CA 1
ATOM 1131 C C . ILE A 1 142 ? -8.562 -9.594 -9.766 1 90.44 142 ILE A C 1
ATOM 1133 O O . ILE A 1 142 ? -9.539 -10.328 -9.891 1 90.44 142 ILE A O 1
ATOM 1137 N N . SER A 1 143 ? -7.324 -9.984 -9.445 1 91.88 143 SER A N 1
ATOM 1138 C CA . SER A 1 143 ? -7.062 -11.406 -9.281 1 91.88 143 SER A CA 1
ATOM 1139 C C . SER A 1 143 ? -6.41 -11.703 -7.934 1 91.88 143 SER A C 1
ATOM 1141 O O . SER A 1 143 ? -6 -10.781 -7.223 1 91.88 143 SER A O 1
ATOM 1143 N N . VAL A 1 144 ? -6.512 -13.008 -7.594 1 90.12 144 VAL A N 1
ATOM 1144 C CA . VAL A 1 144 ? -5.957 -13.469 -6.324 1 90.12 144 VAL A CA 1
ATOM 1145 C C . VAL A 1 144 ? -5.188 -14.766 -6.535 1 90.12 144 VAL A C 1
ATOM 1147 O O . VAL A 1 144 ? -5.469 -15.516 -7.473 1 90.12 144 VAL A O 1
ATOM 1150 N N . ALA A 1 145 ? -4.156 -14.906 -5.781 1 91.88 145 ALA A N 1
ATOM 1151 C CA . ALA A 1 145 ? -3.428 -16.172 -5.68 1 91.88 145 ALA A CA 1
ATOM 1152 C C . ALA A 1 145 ? -2.881 -16.375 -4.27 1 91.88 145 ALA A C 1
ATOM 1154 O O . ALA A 1 145 ? -2.869 -15.445 -3.459 1 91.88 145 ALA A O 1
ATOM 1155 N N . THR A 1 146 ? -2.539 -17.625 -3.955 1 90.06 146 THR A N 1
ATOM 1156 C CA . THR A 1 146 ? -1.781 -17.844 -2.729 1 90.06 146 THR A CA 1
ATOM 1157 C C . THR A 1 146 ? -0.419 -17.156 -2.803 1 90.06 146 THR A C 1
ATOM 1159 O O . THR A 1 146 ? 0.045 -16.797 -3.887 1 90.06 146 THR A O 1
ATOM 1162 N N . THR A 1 147 ? 0.197 -16.938 -1.639 1 94.25 147 THR A N 1
ATOM 1163 C CA . THR A 1 147 ? 1.442 -16.188 -1.572 1 94.25 147 THR A CA 1
ATOM 1164 C C . THR A 1 147 ? 2.566 -16.922 -2.291 1 94.25 147 THR A C 1
ATOM 1166 O O . THR A 1 147 ? 3.617 -16.344 -2.574 1 94.25 147 THR A O 1
ATOM 1169 N N . ASP A 1 148 ? 2.361 -18.219 -2.654 1 93.75 148 ASP A N 1
ATOM 1170 C CA . ASP A 1 148 ? 3.35 -18.953 -3.438 1 93.75 148 ASP A CA 1
ATOM 1171 C C . ASP A 1 148 ? 2.988 -18.938 -4.922 1 93.75 148 ASP A C 1
ATOM 1173 O O . ASP A 1 148 ? 3.607 -19.656 -5.719 1 93.75 148 ASP A O 1
ATOM 1177 N N . GLY A 1 149 ? 1.98 -18.203 -5.25 1 94.12 149 GLY A N 1
ATOM 1178 C CA . GLY A 1 149 ? 1.646 -17.984 -6.648 1 94.12 149 GLY A CA 1
ATOM 1179 C C . GLY A 1 149 ? 0.706 -19.047 -7.203 1 94.12 149 GLY A C 1
ATOM 1180 O O . GLY A 1 149 ? 0.435 -19.062 -8.406 1 94.12 149 GLY A O 1
ATOM 1181 N N . ARG A 1 150 ? 0.21 -19.812 -6.363 1 90.75 150 ARG A N 1
ATOM 1182 C CA . ARG A 1 150 ? -0.656 -20.906 -6.816 1 90.75 150 ARG A CA 1
ATOM 1183 C C . ARG A 1 150 ? -2.127 -20.531 -6.637 1 90.75 150 ARG A C 1
ATOM 1185 O O . ARG A 1 150 ? -2.447 -19.469 -6.105 1 90.75 150 ARG A O 1
ATOM 1192 N N . ARG A 1 151 ? -3.025 -21.312 -7.238 1 87.5 151 ARG A N 1
ATOM 1193 C CA . ARG A 1 151 ? -4.473 -21.219 -7.086 1 87.5 151 ARG A CA 1
ATOM 1194 C C . ARG A 1 151 ? -4.977 -19.844 -7.52 1 87.5 151 ARG A C 1
ATOM 1196 O O . ARG A 1 151 ? -5.723 -19.188 -6.785 1 87.5 151 ARG A O 1
ATOM 1203 N N . ARG A 1 152 ? -4.492 -19.469 -8.555 1 89.94 152 ARG A N 1
ATOM 1204 C CA . ARG A 1 152 ? -4.875 -18.156 -9.102 1 89.94 152 ARG A CA 1
ATOM 1205 C C . ARG A 1 152 ? -6.355 -18.141 -9.469 1 89.94 152 ARG A C 1
ATOM 1207 O O . ARG A 1 152 ? -6.887 -19.125 -9.992 1 89.94 152 ARG A O 1
ATOM 1214 N N . CYS A 1 153 ? -6.949 -16.984 -9.211 1 86.19 153 CYS A N 1
ATOM 1215 C CA . CYS A 1 153 ? -8.359 -16.797 -9.523 1 86.19 153 CYS A CA 1
ATOM 1216 C C . CYS A 1 153 ? -8.656 -15.328 -9.852 1 86.19 153 CYS A C 1
ATOM 1218 O O . CYS A 1 153 ? -8.156 -14.43 -9.172 1 86.19 153 CYS A O 1
ATOM 1220 N N . THR A 1 154 ? -9.414 -15.148 -10.898 1 88.62 154 THR A N 1
ATOM 1221 C CA . THR A 1 154 ? -9.883 -13.805 -11.211 1 88.62 154 THR A CA 1
ATOM 1222 C C . THR A 1 154 ? -11.164 -13.492 -10.438 1 88.62 154 THR A C 1
ATOM 1224 O O . THR A 1 154 ? -12.164 -14.195 -10.57 1 88.62 154 THR A O 1
ATOM 1227 N N . LEU A 1 155 ? -11.133 -12.453 -9.625 1 83.62 155 LEU A N 1
ATOM 1228 C CA . LEU A 1 155 ? -12.25 -12.109 -8.758 1 83.62 155 LEU A CA 1
ATOM 1229 C C . LEU A 1 155 ? -13.242 -11.203 -9.477 1 83.62 155 LEU A C 1
ATOM 1231 O O . LEU A 1 155 ? -14.453 -11.336 -9.297 1 83.62 155 LEU A O 1
ATOM 1235 N N . PHE A 1 156 ? -12.656 -10.242 -10.141 1 82.75 156 PHE A N 1
ATOM 1236 C CA . PHE A 1 156 ? -13.484 -9.281 -10.859 1 82.75 156 PHE A CA 1
ATOM 1237 C C . PHE A 1 156 ? -12.953 -9.055 -12.273 1 82.75 156 PHE A C 1
ATOM 1239 O O . PHE A 1 156 ? -11.742 -9.023 -12.484 1 82.75 156 PHE A O 1
ATOM 1246 N N . SER A 1 157 ? -13.797 -8.93 -13.188 1 83.69 157 SER A N 1
ATOM 1247 C CA . SER A 1 157 ? -13.484 -8.602 -14.578 1 83.69 157 SER A CA 1
ATOM 1248 C C . SER A 1 157 ? -14.594 -7.777 -15.219 1 83.69 157 SER A C 1
ATOM 1250 O O . SER A 1 157 ? -15.766 -7.91 -14.852 1 83.69 157 SER A O 1
ATOM 1252 N N . ASP B 1 1 ? -19.359 -37.375 26.062 1 24.14 1 ASP B N 1
ATOM 1253 C CA . ASP B 1 1 ? -18.219 -36.469 26.094 1 24.14 1 ASP B CA 1
ATOM 1254 C C . ASP B 1 1 ? -18 -35.844 24.719 1 24.14 1 ASP B C 1
ATOM 1256 O O . ASP B 1 1 ? -17.422 -36.469 23.812 1 24.14 1 ASP B O 1
ATOM 1260 N N . GLU B 1 2 ? -19 -35.156 24.062 1 31.73 2 GLU B N 1
ATOM 1261 C CA . GLU B 1 2 ? -19.109 -34.469 22.766 1 31.73 2 GLU B CA 1
ATOM 1262 C C . GLU B 1 2 ? -17.891 -33.562 22.516 1 31.73 2 GLU B C 1
ATOM 1264 O O . GLU B 1 2 ? -17.516 -32.781 23.391 1 31.73 2 GLU B O 1
ATOM 1269 N N . ALA B 1 3 ? -16.922 -34.125 21.75 1 34.28 3 ALA B N 1
ATOM 1270 C CA . ALA B 1 3 ? -15.602 -33.594 21.453 1 34.28 3 ALA B CA 1
ATOM 1271 C C . ALA B 1 3 ? -15.664 -32.062 21.234 1 34.28 3 ALA B C 1
ATOM 1273 O O . ALA B 1 3 ? -16.453 -31.594 20.422 1 34.28 3 ALA B O 1
ATOM 1274 N N . ASP B 1 4 ? -15.68 -31.188 22.172 1 36.53 4 ASP B N 1
ATOM 1275 C CA . ASP B 1 4 ? -15.492 -29.734 22.25 1 36.53 4 ASP B CA 1
ATOM 1276 C C . ASP B 1 4 ? -14.469 -29.25 21.234 1 36.53 4 ASP B C 1
ATOM 1278 O O . ASP B 1 4 ? -13.281 -29.141 21.531 1 36.53 4 ASP B O 1
ATOM 1282 N N . CYS B 1 5 ? -14.375 -29.844 20.031 1 38.97 5 CYS B N 1
ATOM 1283 C CA . CYS B 1 5 ? -13.438 -29.594 18.938 1 38.97 5 CYS B CA 1
ATOM 1284 C C . CYS B 1 5 ? -13.352 -28.094 18.625 1 38.97 5 CYS B C 1
ATOM 1286 O O . CYS B 1 5 ? -14.289 -27.516 18.078 1 38.97 5 CYS B O 1
ATOM 1288 N N . SER B 1 6 ? -13.031 -27.297 19.484 1 42.12 6 SER B N 1
ATOM 1289 C CA . SER B 1 6 ? -12.711 -25.922 19.156 1 42.12 6 SER B CA 1
ATOM 1290 C C . SER B 1 6 ? -12.039 -25.812 17.797 1 42.12 6 SER B C 1
ATOM 1292 O O . SER B 1 6 ? -11.094 -26.562 17.5 1 42.12 6 SER B O 1
ATOM 1294 N N . PRO B 1 7 ? -12.844 -25.484 16.719 1 46.47 7 PRO B N 1
ATOM 1295 C CA . PRO B 1 7 ? -12.227 -25.422 15.391 1 46.47 7 PRO B CA 1
ATOM 1296 C C . PRO B 1 7 ? -10.812 -24.828 15.43 1 46.47 7 PRO B C 1
ATOM 1298 O O . PRO B 1 7 ? -10.555 -23.875 16.172 1 46.47 7 PRO B O 1
ATOM 1301 N N . GLY B 1 8 ? -9.805 -25.531 15.469 1 49.75 8 GLY B N 1
ATOM 1302 C CA . GLY B 1 8 ? -8.422 -25.094 15.359 1 49.75 8 GLY B CA 1
ATOM 1303 C C . GLY B 1 8 ? -8.227 -24 14.32 1 49.75 8 GLY B C 1
ATOM 1304 O O . GLY B 1 8 ? -9.18 -23.562 13.695 1 49.75 8 GLY B O 1
ATOM 1305 N N . PRO B 1 9 ? -7.105 -23.297 14.297 1 56.84 9 PRO B N 1
ATOM 1306 C CA . PRO B 1 9 ? -6.797 -22.266 13.289 1 56.84 9 PRO B CA 1
ATOM 1307 C C . PRO B 1 9 ? -6.977 -22.766 11.859 1 56.84 9 PRO B C 1
ATOM 1309 O O . PRO B 1 9 ? -6.809 -23.969 11.594 1 56.84 9 PRO B O 1
ATOM 1312 N N . CYS B 1 10 ? -7.766 -22 11.125 1 59.12 10 CYS B N 1
ATOM 1313 C CA . CYS B 1 10 ? -8 -22.328 9.727 1 59.12 10 CYS B CA 1
ATOM 1314 C C . CYS B 1 10 ? -6.688 -22.578 8.992 1 59.12 10 CYS B C 1
ATOM 1316 O O . CYS B 1 10 ? -5.629 -22.125 9.438 1 59.12 10 CYS B O 1
ATOM 1318 N N . ARG B 1 11 ? -6.844 -23.516 8.062 1 57.91 11 ARG B N 1
ATOM 1319 C CA . ARG B 1 11 ? -5.664 -23.781 7.242 1 57.91 11 ARG B CA 1
ATOM 1320 C C . ARG B 1 11 ? -5.242 -22.516 6.492 1 57.91 11 ARG B C 1
ATOM 1322 O O . ARG B 1 11 ? -5.988 -21.531 6.434 1 57.91 11 ARG B O 1
ATOM 1329 N N . GLU B 1 12 ? -4.129 -22.469 6.035 1 55.12 12 GLU B N 1
ATOM 1330 C CA . GLU B 1 12 ? -3.486 -21.328 5.371 1 55.12 12 GLU B CA 1
ATOM 1331 C C . GLU B 1 12 ? -4.363 -20.781 4.25 1 55.12 12 GLU B C 1
ATOM 1333 O O . GLU B 1 12 ? -4.402 -19.562 4.027 1 55.12 12 GLU B O 1
ATOM 1338 N N . ASN B 1 13 ? -5.156 -21.688 3.611 1 55.81 13 ASN B N 1
ATOM 1339 C CA . ASN B 1 13 ? -5.969 -21.25 2.479 1 55.81 13 ASN B CA 1
ATOM 1340 C C . ASN B 1 13 ? -7.426 -21.047 2.885 1 55.81 13 ASN B C 1
ATOM 1342 O O . ASN B 1 13 ? -8.305 -20.922 2.025 1 55.81 13 ASN B O 1
ATOM 1346 N N . GLU B 1 14 ? -7.641 -21.219 4.211 1 60.62 14 GLU B N 1
ATOM 1347 C CA . GLU B 1 14 ? -9 -21.047 4.707 1 60.62 14 GLU B CA 1
ATOM 1348 C C . GLU B 1 14 ? -9.125 -19.781 5.559 1 60.62 14 GLU B C 1
ATOM 1350 O O . GLU B 1 14 ? -8.148 -19.328 6.156 1 60.62 14 GLU B O 1
ATOM 1355 N N . PHE B 1 15 ? -10.188 -19.094 5.316 1 59.47 15 PHE B N 1
ATOM 1356 C CA . PHE B 1 15 ? -10.484 -18.031 6.277 1 59.47 15 PHE B CA 1
ATOM 1357 C C . PHE B 1 15 ? -11.531 -18.5 7.285 1 59.47 15 PHE B C 1
ATOM 1359 O O . PHE B 1 15 ? -12.391 -19.312 6.961 1 59.47 15 PHE B O 1
ATOM 1366 N N . GLN B 1 16 ? -11.148 -18.172 8.609 1 57.78 16 GLN B N 1
ATOM 1367 C CA . GLN B 1 16 ? -12.062 -18.547 9.68 1 57.78 16 GLN B CA 1
ATOM 1368 C C . GLN B 1 16 ? -13.273 -17.625 9.719 1 57.78 16 GLN B C 1
ATOM 1370 O O . GLN B 1 16 ? -13.133 -16.406 9.781 1 57.78 16 GLN B O 1
ATOM 1375 N N . CYS B 1 17 ? -14.344 -18.234 9.484 1 58.44 17 CYS B N 1
ATOM 1376 C CA . CYS B 1 17 ? -15.609 -17.516 9.625 1 58.44 17 CYS B CA 1
ATOM 1377 C C . CYS B 1 17 ? -15.891 -17.188 11.086 1 58.44 17 CYS B C 1
ATOM 1379 O O . CYS B 1 17 ? -15.188 -17.688 11.984 1 58.44 17 CYS B O 1
ATOM 1381 N N . GLY B 1 18 ? -16.625 -16.172 11.203 1 58.03 18 GLY B N 1
ATOM 1382 C CA . GLY B 1 18 ? -17.016 -15.805 12.562 1 58.03 18 GLY B CA 1
ATOM 1383 C C . GLY B 1 18 ? -17.469 -17 13.383 1 58.03 18 GLY B C 1
ATOM 1384 O O . GLY B 1 18 ? -17.297 -17.016 14.602 1 58.03 18 GLY B O 1
ATOM 1385 N N . ASP B 1 19 ? -18.078 -17.859 12.781 1 56.28 19 ASP B N 1
ATOM 1386 C CA . ASP B 1 19 ? -18.594 -19 13.523 1 56.28 19 ASP B CA 1
ATOM 1387 C C . ASP B 1 19 ? -17.531 -20.062 13.727 1 56.28 19 ASP B C 1
ATOM 1389 O O . ASP B 1 19 ? -17.812 -21.156 14.219 1 56.28 19 ASP B O 1
ATOM 1393 N N . GLY B 1 20 ? -16.359 -19.656 13.219 1 58.69 20 GLY B N 1
ATOM 1394 C CA . GLY B 1 20 ? -15.242 -20.562 13.43 1 58.69 20 GLY B CA 1
ATOM 1395 C C . GLY B 1 20 ? -14.992 -21.484 12.25 1 58.69 20 GLY B C 1
ATOM 1396 O O . GLY B 1 20 ? -14.031 -22.25 12.242 1 58.69 20 GLY B O 1
ATOM 1397 N N . THR B 1 21 ? -15.977 -21.516 11.305 1 61.84 21 THR B N 1
ATOM 1398 C CA . THR B 1 21 ? -15.805 -22.375 10.148 1 61.84 21 THR B CA 1
ATOM 1399 C C . THR B 1 21 ? -14.703 -21.844 9.234 1 61.84 21 THR B C 1
ATOM 1401 O O . THR B 1 21 ? -14.477 -20.641 9.164 1 61.84 21 THR B O 1
ATOM 1404 N N . CYS B 1 22 ? -13.805 -22.766 8.844 1 60.84 22 CYS B N 1
ATOM 1405 C CA . CYS B 1 22 ? -12.727 -22.438 7.922 1 60.84 22 CYS B CA 1
ATOM 1406 C C . CYS B 1 22 ? -13.156 -22.656 6.477 1 60.84 22 CYS B C 1
ATOM 1408 O O . CYS B 1 22 ? -13.711 -23.703 6.141 1 60.84 22 CYS B O 1
ATOM 1410 N N . VAL B 1 23 ? -13.391 -21.547 5.727 1 60.12 23 VAL B N 1
ATOM 1411 C CA . VAL B 1 23 ? -13.773 -21.656 4.324 1 60.12 23 VAL B CA 1
ATOM 1412 C C . VAL B 1 23 ? -12.562 -21.359 3.436 1 60.12 23 VAL B C 1
ATOM 1414 O O . VAL B 1 23 ? -11.711 -20.547 3.797 1 60.12 23 VAL B O 1
ATOM 1417 N N . LEU B 1 24 ? -12.32 -22.125 2.404 1 56.56 24 LEU B N 1
ATOM 1418 C CA . LEU B 1 24 ? -11.195 -21.906 1.507 1 56.56 24 LEU B CA 1
ATOM 1419 C C . LEU B 1 24 ? -11.32 -20.562 0.808 1 56.56 24 LEU B C 1
ATOM 1421 O O . LEU B 1 24 ? -12.391 -20.203 0.301 1 56.56 24 LEU B O 1
ATOM 1425 N N . ALA B 1 25 ? -10.367 -19.672 1.013 1 51.34 25 ALA B N 1
ATOM 1426 C CA . ALA B 1 25 ? -10.359 -18.359 0.369 1 51.34 25 ALA B CA 1
ATOM 1427 C C . ALA B 1 25 ? -10.633 -18.484 -1.128 1 51.34 25 ALA B C 1
ATOM 1429 O O . ALA B 1 25 ? -11.43 -17.719 -1.686 1 51.34 25 ALA B O 1
ATOM 1430 N N . ILE B 1 26 ? -9.914 -19.531 -1.777 1 50.56 26 ILE B N 1
ATOM 1431 C CA . ILE B 1 26 ? -9.977 -19.734 -3.219 1 50.56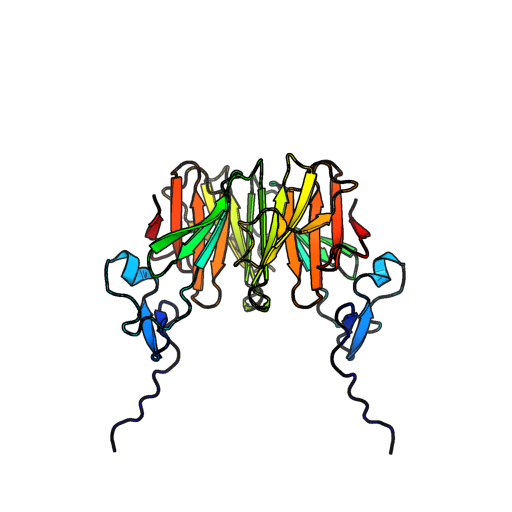 26 ILE B CA 1
ATOM 1432 C C . ILE B 1 26 ? -11.234 -20.531 -3.57 1 50.56 26 ILE B C 1
ATOM 1434 O O . ILE B 1 26 ? -11.688 -20.5 -4.719 1 50.56 26 ILE B O 1
ATOM 1438 N N . LYS B 1 27 ? -11.594 -21.391 -2.701 1 51.84 27 LYS B N 1
ATOM 1439 C CA . LYS B 1 27 ? -12.734 -22.219 -3.068 1 51.84 27 LYS B CA 1
ATOM 1440 C C . LYS B 1 27 ? -13.898 -21.359 -3.557 1 51.84 27 LYS B C 1
ATOM 1442 O O . LYS B 1 27 ? -14.727 -21.828 -4.348 1 51.84 27 LYS B O 1
ATOM 1447 N N . ARG B 1 28 ? -14.086 -20.188 -2.994 1 49.06 28 ARG B N 1
ATOM 1448 C CA . ARG B 1 28 ? -15.18 -19.391 -3.531 1 49.06 28 ARG B CA 1
ATOM 1449 C C . ARG B 1 28 ? -14.953 -19.062 -5 1 49.06 28 ARG B C 1
ATOM 1451 O O . ARG B 1 28 ? -15.891 -18.734 -5.723 1 49.06 28 ARG B O 1
ATOM 1458 N N . CYS B 1 29 ? -13.641 -18.891 -5.395 1 49.59 29 CYS B N 1
ATOM 1459 C CA . CYS B 1 29 ? -13.523 -18.828 -6.848 1 49.59 29 CYS B CA 1
ATOM 1460 C C . CYS B 1 29 ? -14.273 -19.984 -7.504 1 49.59 29 CYS B C 1
ATOM 1462 O O . CYS B 1 29 ? -14.68 -19.891 -8.664 1 49.59 29 CYS B O 1
ATOM 1464 N N . ASN B 1 30 ? -14.43 -21.094 -6.797 1 46.53 30 ASN B N 1
ATOM 1465 C CA . ASN B 1 30 ? -15.195 -22.203 -7.359 1 46.53 30 ASN B CA 1
ATOM 1466 C C . ASN B 1 30 ? -16.641 -22.203 -6.859 1 46.53 30 ASN B C 1
ATOM 1468 O O . ASN B 1 30 ? -17.297 -23.234 -6.844 1 46.53 30 ASN B O 1
ATOM 1472 N N . GLN B 1 31 ? -17.281 -21.078 -6.559 1 46.53 31 GLN B N 1
ATOM 1473 C CA . GLN B 1 31 ? -18.719 -20.969 -6.371 1 46.53 31 GLN B CA 1
ATOM 1474 C C . GLN B 1 31 ? -19.156 -21.516 -5.016 1 46.53 31 GLN B C 1
ATOM 1476 O O . GLN B 1 31 ? -20.328 -21.797 -4.789 1 46.53 31 GLN B O 1
ATOM 1481 N N . GLU B 1 32 ? -18.219 -22.062 -4.203 1 48.59 32 GLU B N 1
ATOM 1482 C CA . GLU B 1 32 ? -18.812 -22.672 -3.006 1 48.59 32 GLU B CA 1
ATOM 1483 C C . GLU B 1 32 ? -19.031 -21.625 -1.915 1 48.59 32 GLU B C 1
ATOM 1485 O O . GLU B 1 32 ? -18.281 -20.641 -1.823 1 48.59 32 GLU B O 1
ATOM 1490 N N . ARG B 1 33 ? -20.281 -21.672 -1.28 1 50.06 33 ARG B N 1
ATOM 1491 C CA . ARG B 1 33 ? -20.891 -20.781 -0.302 1 50.06 33 ARG B CA 1
ATOM 1492 C C . ARG B 1 33 ? -19.938 -20.453 0.833 1 50.06 33 ARG B C 1
ATOM 1494 O O . ARG B 1 33 ? -19.219 -21.328 1.317 1 50.06 33 ARG B O 1
ATOM 1501 N N . ASP B 1 34 ? -19.625 -19.156 1.137 1 51.84 34 ASP B N 1
ATOM 1502 C CA . ASP B 1 34 ? -18.859 -18.438 2.16 1 51.84 34 ASP B CA 1
ATOM 1503 C C . ASP B 1 34 ? -19.234 -18.938 3.559 1 51.84 34 ASP B C 1
ATOM 1505 O O . ASP B 1 34 ? -20.094 -19.812 3.709 1 51.84 34 ASP B O 1
ATOM 1509 N N . CYS B 1 35 ? -18.734 -18.109 4.645 1 54.34 35 CYS B N 1
ATOM 1510 C CA . CYS B 1 35 ? -19.078 -18.422 6.023 1 54.34 35 CYS B CA 1
ATOM 1511 C C . CYS B 1 35 ? -20.578 -18.531 6.203 1 54.34 35 CYS B C 1
ATOM 1513 O O . CYS B 1 35 ? -21.328 -17.625 5.812 1 54.34 35 CYS B O 1
ATOM 1515 N N . PRO B 1 36 ? -21 -19.672 6.43 1 51.81 36 PRO B N 1
ATOM 1516 C CA . PRO B 1 36 ? -22.438 -19.844 6.668 1 51.81 36 PRO B CA 1
ATOM 1517 C C . PRO B 1 36 ? -23.031 -18.75 7.559 1 51.81 36 PRO B C 1
ATOM 1519 O O . PRO B 1 36 ? -24.203 -18.391 7.41 1 51.81 36 PRO B O 1
ATOM 1522 N N . ASP B 1 37 ? -22.234 -18.359 8.531 1 48.44 37 ASP B N 1
ATOM 1523 C CA . ASP B 1 37 ? -22.875 -17.484 9.5 1 48.44 37 ASP B CA 1
ATOM 1524 C C . ASP B 1 37 ? -22.781 -16.016 9.078 1 48.44 37 ASP B C 1
ATOM 1526 O O . ASP B 1 37 ? -23.266 -15.125 9.781 1 48.44 37 ASP B O 1
ATOM 1530 N N . GLY B 1 38 ? -22.344 -15.656 8.078 1 49.72 38 GLY B N 1
ATOM 1531 C CA . GLY B 1 38 ? -22.312 -14.289 7.578 1 49.72 38 GLY B CA 1
ATOM 1532 C C . GLY B 1 38 ? -21.359 -13.398 8.352 1 49.72 38 GLY B C 1
ATOM 1533 O O . GLY B 1 38 ? -21.375 -12.18 8.188 1 49.72 38 GLY B O 1
ATOM 1534 N N . THR B 1 39 ? -20.891 -13.703 9.539 1 49.31 39 THR B N 1
ATOM 1535 C CA . THR B 1 39 ? -20.344 -12.82 10.562 1 49.31 39 THR B CA 1
ATOM 1536 C C . THR B 1 39 ? -18.891 -12.469 10.242 1 49.31 39 THR B C 1
ATOM 1538 O O . THR B 1 39 ? -18.312 -11.586 10.875 1 49.31 39 THR B O 1
ATOM 1541 N N . GLY B 1 40 ? -18.109 -13.133 9.523 1 49.69 40 GLY B N 1
ATOM 1542 C CA . GLY B 1 40 ? -16.688 -12.828 9.516 1 49.69 40 GLY B CA 1
ATOM 1543 C C . GLY B 1 40 ? -16.344 -11.617 8.672 1 49.69 40 GLY B C 1
ATOM 1544 O O . GLY B 1 40 ? -17.031 -11.312 7.695 1 49.69 40 GLY B O 1
ATOM 1545 N N . LYS B 1 41 ? -15.875 -10.484 9.445 1 55.41 41 LYS B N 1
ATOM 1546 C CA . LYS B 1 41 ? -15.406 -9.375 8.617 1 55.41 41 LYS B CA 1
ATOM 1547 C C . LYS B 1 41 ? -14.734 -9.883 7.344 1 55.41 41 LYS B C 1
ATOM 1549 O O . LYS B 1 41 ? -13.781 -10.664 7.406 1 55.41 41 LYS B O 1
ATOM 1554 N N . SER B 1 42 ? -15.492 -9.758 6.316 1 63.47 42 SER B N 1
ATOM 1555 C CA . SER B 1 42 ? -14.992 -10.203 5.016 1 63.47 42 SER B CA 1
ATOM 1556 C C . SER B 1 42 ? -13.766 -9.398 4.59 1 63.47 42 SER B C 1
ATOM 1558 O O . SER B 1 42 ? -13.727 -8.18 4.77 1 63.47 42 SER B O 1
ATOM 1560 N N . PRO B 1 43 ? -12.695 -10.125 4.402 1 71.19 43 PRO B N 1
ATOM 1561 C CA . PRO B 1 43 ? -11.578 -9.383 3.811 1 71.19 43 PRO B CA 1
ATOM 1562 C C . PRO B 1 43 ? -12 -8.555 2.598 1 71.19 43 PRO B C 1
ATOM 1564 O O . PRO B 1 43 ? -12.906 -8.953 1.859 1 71.19 43 PRO B O 1
ATOM 1567 N N . SER B 1 44 ? -11.57 -7.344 2.672 1 83.44 44 SER B N 1
ATOM 1568 C CA . SER B 1 44 ? -11.898 -6.457 1.561 1 83.44 44 SER B CA 1
ATOM 1569 C C . SER B 1 44 ? -10.641 -5.836 0.955 1 83.44 44 SER B C 1
ATOM 1571 O O . SER B 1 44 ? -9.594 -5.793 1.601 1 83.44 44 SER B O 1
ATOM 1573 N N . LEU B 1 45 ? -10.727 -5.469 -0.262 1 87.81 45 LEU B N 1
ATOM 1574 C CA . LEU B 1 45 ? -9.703 -4.73 -0.985 1 87.81 45 LEU B CA 1
ATOM 1575 C C . LEU B 1 45 ? -10.195 -3.34 -1.366 1 87.81 45 LEU B C 1
ATOM 1577 O O . LEU B 1 45 ? -11.328 -3.186 -1.824 1 87.81 45 LEU B O 1
ATOM 1581 N N . ILE B 1 46 ? -9.375 -2.393 -1.027 1 92.88 46 ILE B N 1
ATOM 1582 C CA . ILE B 1 46 ? -9.68 -1.025 -1.434 1 92.88 46 ILE B CA 1
ATOM 1583 C C . ILE B 1 46 ? -8.727 -0.592 -2.545 1 92.88 46 ILE B C 1
ATOM 1585 O O . ILE B 1 46 ? -7.516 -0.814 -2.451 1 92.88 46 ILE B O 1
ATOM 1589 N N . PHE B 1 47 ? -9.289 -0.008 -3.607 1 91 47 PHE B N 1
ATOM 1590 C CA . PHE B 1 47 ? -8.453 0.408 -4.727 1 91 47 PHE B CA 1
ATOM 1591 C C . PHE B 1 47 ? -9.039 1.634 -5.414 1 91 47 PHE B C 1
ATOM 1593 O O . PHE B 1 47 ? -10.172 2.031 -5.129 1 91 47 PHE B O 1
ATOM 1600 N N . THR B 1 48 ? -8.18 2.209 -6.223 1 92.31 48 THR B N 1
ATOM 1601 C CA . THR B 1 48 ? -8.641 3.361 -6.992 1 92.31 48 THR B CA 1
ATOM 1602 C C . THR B 1 48 ? -8.336 3.18 -8.477 1 92.31 48 THR B C 1
ATOM 1604 O O . THR B 1 48 ? -7.34 2.555 -8.836 1 92.31 48 THR B O 1
ATOM 1607 N N . ASN B 1 49 ? -9.234 3.689 -9.32 1 87.38 49 ASN B N 1
ATOM 1608 C CA . ASN B 1 49 ? -8.977 3.854 -10.742 1 87.38 49 ASN B CA 1
ATOM 1609 C C . ASN B 1 49 ? -8.766 5.32 -11.109 1 87.38 49 ASN B C 1
ATOM 1611 O O . ASN B 1 49 ? -9.109 5.742 -12.219 1 87.38 49 ASN B O 1
ATOM 1615 N N . ARG B 1 50 ? -8.352 6.047 -10.172 1 90.62 50 ARG B N 1
ATOM 1616 C CA . ARG B 1 50 ? -8.039 7.465 -10.273 1 90.62 50 ARG B CA 1
ATOM 1617 C C . ARG B 1 50 ? -9.273 8.328 -10.031 1 90.62 50 ARG B C 1
ATOM 1619 O O . ARG B 1 50 ? -9.188 9.375 -9.391 1 90.62 50 ARG B O 1
ATOM 1626 N N . HIS B 1 51 ? -10.5 7.82 -10.484 1 95.31 51 HIS B N 1
ATOM 1627 C CA . HIS B 1 51 ? -11.68 8.68 -10.469 1 95.31 51 HIS B CA 1
ATOM 1628 C C . HIS B 1 51 ? -12.641 8.273 -9.352 1 95.31 51 HIS B C 1
ATOM 1630 O O . HIS B 1 51 ? -13.633 8.961 -9.102 1 95.31 51 HIS B O 1
ATOM 1636 N N . GLU B 1 52 ? -12.391 7.191 -8.727 1 95.94 52 GLU B N 1
ATOM 1637 C CA . GLU B 1 52 ? -13.148 6.738 -7.566 1 95.94 52 GLU B CA 1
ATOM 1638 C C . GLU B 1 52 ? -12.328 5.777 -6.711 1 95.94 52 GLU B C 1
ATOM 1640 O O . GLU B 1 52 ? -11.305 5.25 -7.164 1 95.94 52 GLU B O 1
ATOM 1645 N N . VAL B 1 53 ? -12.727 5.691 -5.441 1 96.38 53 VAL B N 1
ATOM 1646 C CA . VAL B 1 53 ? -12.234 4.629 -4.566 1 96.38 53 VAL B CA 1
ATOM 1647 C C . VAL B 1 53 ? -13.328 3.582 -4.363 1 96.38 53 VAL B C 1
ATOM 1649 O O . VAL B 1 53 ? -14.477 3.922 -4.074 1 96.38 53 VAL B O 1
ATOM 1652 N N . ARG B 1 54 ? -12.914 2.336 -4.59 1 93.62 54 ARG B N 1
ATOM 1653 C CA . ARG B 1 54 ? -13.852 1.228 -4.449 1 93.62 54 ARG B CA 1
ATOM 1654 C C . ARG B 1 54 ? -13.367 0.23 -3.4 1 93.62 54 ARG B C 1
ATOM 1656 O O . ARG B 1 54 ? -12.172 0.136 -3.133 1 93.62 54 ARG B O 1
ATOM 1663 N N . ARG B 1 55 ? -14.336 -0.377 -2.799 1 91.5 55 ARG B N 1
ATOM 1664 C CA . ARG B 1 55 ? -14.102 -1.499 -1.896 1 91.5 55 ARG B CA 1
ATOM 1665 C C . ARG B 1 55 ? -14.711 -2.783 -2.445 1 91.5 55 ARG B C 1
ATOM 1667 O O . ARG B 1 55 ? -15.852 -2.779 -2.924 1 91.5 55 ARG B O 1
ATOM 1674 N N . ILE B 1 56 ? -13.93 -3.732 -2.457 1 86.06 56 ILE B N 1
ATOM 1675 C CA . ILE B 1 56 ? -14.398 -5.043 -2.9 1 86.06 56 ILE B CA 1
ATOM 1676 C C . ILE B 1 56 ? -14.469 -5.996 -1.711 1 86.06 56 ILE B C 1
ATOM 1678 O O . ILE B 1 56 ? -13.5 -6.121 -0.954 1 86.06 56 ILE B O 1
ATOM 1682 N N . ASP B 1 57 ? -15.633 -6.598 -1.555 1 78.5 57 ASP B N 1
ATOM 1683 C CA . ASP B 1 57 ? -15.766 -7.703 -0.61 1 78.5 57 ASP B CA 1
ATOM 1684 C C . ASP B 1 57 ? -15.266 -9.008 -1.22 1 78.5 57 ASP B C 1
ATOM 1686 O O . ASP B 1 57 ? -15.812 -9.492 -2.213 1 78.5 57 ASP B O 1
ATOM 1690 N N . LEU B 1 58 ? -14.289 -9.531 -0.654 1 73.19 58 LEU B N 1
ATOM 1691 C CA . LEU B 1 58 ? -13.594 -10.641 -1.303 1 73.19 58 LEU B CA 1
ATOM 1692 C C . LEU B 1 58 ? -14.336 -11.953 -1.07 1 73.19 58 LEU B C 1
ATOM 1694 O O . LEU B 1 58 ? -14.102 -12.938 -1.774 1 73.19 58 LEU B O 1
ATOM 1698 N N . VAL B 1 59 ? -15.234 -11.859 -0.106 1 69 59 VAL B N 1
ATOM 1699 C CA . VAL B 1 59 ? -16.078 -13.023 0.13 1 69 59 VAL B CA 1
ATOM 1700 C C . VAL B 1 59 ? -17.359 -12.922 -0.709 1 69 59 VAL B C 1
ATOM 1702 O O . VAL B 1 59 ? -17.656 -13.828 -1.493 1 69 59 VAL B O 1
ATOM 1705 N N . LYS B 1 60 ? -17.984 -11.797 -0.591 1 69.81 60 LYS B N 1
ATOM 1706 C CA . LYS B 1 60 ? -19.25 -11.602 -1.312 1 69.81 60 LYS B CA 1
ATOM 1707 C C . LYS B 1 60 ? -18.984 -11.266 -2.777 1 69.81 60 LYS B C 1
ATOM 1709 O O . LYS B 1 60 ? -19.891 -11.352 -3.607 1 69.81 60 LYS B O 1
ATOM 1714 N N . ARG B 1 61 ? -17.766 -10.93 -3.039 1 74.94 61 ARG B N 1
ATOM 1715 C CA . ARG B 1 61 ? -17.375 -10.539 -4.391 1 74.94 61 ARG B CA 1
ATOM 1716 C C . ARG B 1 61 ? -18.266 -9.414 -4.914 1 74.94 61 ARG B C 1
ATOM 1718 O O . ARG B 1 61 ? -18.781 -9.492 -6.035 1 74.94 61 ARG B O 1
ATOM 1725 N N . ASP B 1 62 ? -18.562 -8.531 -4.125 1 80.38 62 ASP B N 1
ATOM 1726 C CA . ASP B 1 62 ? -19.281 -7.34 -4.547 1 80.38 62 ASP B CA 1
ATOM 1727 C C . ASP B 1 62 ? -18.469 -6.078 -4.266 1 80.38 62 ASP B C 1
ATOM 1729 O O . ASP B 1 62 ? -17.531 -6.105 -3.479 1 80.38 62 ASP B O 1
ATOM 1733 N N . TYR B 1 63 ? -18.828 -5.098 -5.113 1 82.38 63 TYR B N 1
ATOM 1734 C CA . TYR B 1 63 ? -18.109 -3.828 -5.02 1 82.38 63 TYR B CA 1
ATOM 1735 C C . TYR B 1 63 ? -19 -2.744 -4.43 1 82.38 63 TYR B C 1
ATOM 1737 O O . TYR B 1 63 ? -20.234 -2.807 -4.555 1 82.38 63 TYR B O 1
ATOM 1745 N N . SER B 1 64 ? -18.359 -1.949 -3.689 1 88.88 64 SER B N 1
ATOM 1746 C CA . SER B 1 64 ? -19 -0.707 -3.279 1 88.88 64 SER B CA 1
ATOM 1747 C C . SER B 1 64 ? -18.125 0.502 -3.592 1 88.88 64 SER B C 1
ATOM 1749 O O . SER B 1 64 ? -16.906 0.411 -3.555 1 88.88 64 SER B O 1
ATOM 1751 N N . ARG B 1 65 ? -18.906 1.541 -4.004 1 93.12 65 ARG B N 1
ATOM 1752 C CA . ARG B 1 65 ? -18.219 2.809 -4.219 1 93.12 65 ARG B CA 1
ATOM 1753 C C . ARG B 1 65 ? -18.016 3.553 -2.902 1 93.12 65 ARG B C 1
ATOM 1755 O O . ARG B 1 65 ? -18.984 3.998 -2.279 1 93.12 65 ARG B O 1
ATOM 1762 N N . LEU B 1 66 ? -16.766 3.689 -2.494 1 95.62 66 LEU B N 1
ATOM 1763 C CA . LEU B 1 66 ? -16.422 4.324 -1.224 1 95.62 66 LEU B CA 1
ATOM 1764 C C . LEU B 1 66 ? -16.344 5.84 -1.376 1 95.62 66 LEU B C 1
ATOM 1766 O O . LEU B 1 66 ? -16.875 6.578 -0.542 1 95.62 66 LEU B O 1
ATOM 1770 N N . ILE B 1 67 ? -15.625 6.332 -2.371 1 97.88 67 ILE B N 1
ATOM 1771 C CA . ILE B 1 67 ? -15.492 7.75 -2.682 1 97.88 67 ILE B CA 1
ATOM 1772 C C . ILE B 1 67 ? -15.719 7.973 -4.176 1 97.88 67 ILE B C 1
ATOM 1774 O O . ILE B 1 67 ? -14.844 7.684 -4.992 1 97.88 67 ILE B O 1
ATOM 1778 N N . PRO B 1 68 ? -16.875 8.562 -4.551 1 96.12 68 PRO B N 1
ATOM 1779 C CA . PRO B 1 68 ? -17.156 8.82 -5.965 1 96.12 68 PRO B CA 1
ATOM 1780 C C . PRO B 1 68 ? -16.609 10.164 -6.441 1 96.12 68 PRO B C 1
ATOM 1782 O O . PRO B 1 68 ? -16.172 10.984 -5.625 1 96.12 68 PRO B O 1
ATOM 1785 N N . MET B 1 69 ? -16.453 10.305 -7.648 1 94.69 69 MET B N 1
ATOM 1786 C CA . MET B 1 69 ? -16.266 11.578 -8.336 1 94.69 69 MET B CA 1
ATOM 1787 C C . MET B 1 69 ? -14.961 12.242 -7.914 1 94.69 69 MET B C 1
ATOM 1789 O O . MET B 1 69 ? -14.938 13.422 -7.566 1 94.69 69 MET B O 1
ATOM 1793 N N . LEU B 1 70 ? -13.953 11.438 -7.824 1 96.25 70 LEU B N 1
ATOM 1794 C CA . LEU B 1 70 ? -12.617 11.969 -7.598 1 96.25 70 LEU B CA 1
ATOM 1795 C C . LEU B 1 70 ? -11.984 12.43 -8.906 1 96.25 70 LEU B C 1
ATOM 1797 O O . LEU B 1 70 ? -12.438 12.039 -9.992 1 96.25 70 LEU B O 1
ATOM 1801 N N . LYS B 1 71 ? -11.008 13.297 -8.797 1 96.44 71 LYS B N 1
ATOM 1802 C CA . LYS B 1 71 ? -10.398 13.852 -10.008 1 96.44 71 LYS B CA 1
ATOM 1803 C C . LYS B 1 71 ? -9.242 12.984 -10.492 1 96.44 71 LYS B C 1
ATOM 1805 O O . LYS B 1 71 ? -9.211 12.57 -11.648 1 96.44 71 LYS B O 1
ATOM 1810 N N . ASN B 1 72 ? -8.242 12.703 -9.695 1 96.81 72 ASN B N 1
ATOM 1811 C CA . ASN B 1 72 ? -7.039 11.984 -10.086 1 96.81 72 ASN B CA 1
ATOM 1812 C C . ASN B 1 72 ? -6.309 11.406 -8.875 1 96.81 72 ASN B C 1
ATOM 1814 O O . ASN B 1 72 ? -5.184 11.812 -8.578 1 96.81 72 ASN B O 1
ATOM 1818 N N . VAL B 1 73 ? -6.973 10.367 -8.289 1 95.88 73 VAL B N 1
ATOM 1819 C CA . VAL B 1 73 ? -6.395 9.719 -7.113 1 95.88 73 VAL B CA 1
ATOM 1820 C C . VAL B 1 73 ? -5.449 8.602 -7.547 1 95.88 73 VAL B C 1
ATOM 1822 O O . VAL B 1 73 ? -5.836 7.719 -8.312 1 95.88 73 VAL B O 1
ATOM 1825 N N . VAL B 1 74 ? -4.207 8.633 -6.98 1 89.88 74 VAL B N 1
ATOM 1826 C CA . VAL B 1 74 ? -3.219 7.688 -7.484 1 89.88 74 VAL B CA 1
ATOM 1827 C C . VAL B 1 74 ? -2.689 6.832 -6.336 1 89.88 74 VAL B C 1
ATOM 1829 O O . VAL B 1 74 ? -2.055 5.801 -6.562 1 89.88 74 VAL B O 1
ATOM 1832 N N . ALA B 1 75 ? -2.887 7.277 -5.125 1 93.31 75 ALA B N 1
ATOM 1833 C CA . ALA B 1 75 ? -2.398 6.531 -3.969 1 93.31 75 ALA B CA 1
ATOM 1834 C C . ALA B 1 75 ? -3.377 6.637 -2.801 1 93.31 75 ALA B C 1
ATOM 1836 O O . ALA B 1 75 ? -4.008 7.676 -2.6 1 93.31 75 ALA B O 1
ATOM 1837 N N . LEU B 1 76 ? -3.492 5.551 -2.08 1 95.88 76 LEU B N 1
ATOM 1838 C CA . LEU B 1 76 ? -4.332 5.523 -0.887 1 95.88 76 LEU B CA 1
ATOM 1839 C C . LEU B 1 76 ? -3.791 4.527 0.134 1 95.88 76 LEU B C 1
ATOM 1841 O O . LEU B 1 76 ? -2.926 3.709 -0.189 1 95.88 76 LEU B O 1
ATOM 1845 N N . ASP B 1 77 ? -4.145 4.723 1.314 1 94.25 77 ASP B N 1
ATOM 1846 C CA . ASP B 1 77 ? -3.873 3.785 2.4 1 94.25 77 ASP B CA 1
ATOM 1847 C C . ASP B 1 77 ? -4.938 3.887 3.49 1 94.25 77 ASP B C 1
ATOM 1849 O O . ASP B 1 77 ? -5.703 4.852 3.529 1 94.25 77 ASP B O 1
ATOM 1853 N N . VAL B 1 78 ? -5.066 2.822 4.211 1 93.38 78 VAL B N 1
ATOM 1854 C CA . VAL B 1 78 ? -6.164 2.734 5.168 1 93.38 78 VAL B CA 1
ATOM 1855 C C . VAL B 1 78 ? -5.621 2.359 6.543 1 93.38 78 VAL B C 1
ATOM 1857 O O . VAL B 1 78 ? -4.688 1.562 6.656 1 93.38 78 VAL B O 1
ATOM 1860 N N . GLU B 1 79 ? -6.168 3.039 7.504 1 92.62 79 GLU B N 1
ATOM 1861 C CA . GLU B 1 79 ? -6.023 2.59 8.883 1 92.62 79 GLU B CA 1
ATOM 1862 C C . GLU B 1 79 ? -7.281 1.872 9.367 1 92.62 79 GLU B C 1
ATOM 1864 O O . GLU B 1 79 ? -8.281 2.516 9.695 1 92.62 79 GLU B O 1
ATOM 1869 N N . VAL B 1 80 ? -7.164 0.581 9.414 1 86.12 80 VAL B N 1
ATOM 1870 C CA . VAL B 1 80 ? -8.328 -0.259 9.68 1 86.12 80 VAL B CA 1
ATOM 1871 C C . VAL B 1 80 ? -8.812 -0.022 11.109 1 86.12 80 VAL B C 1
ATOM 1873 O O . VAL B 1 80 ? -10.023 0.051 11.359 1 86.12 80 VAL B O 1
ATOM 1876 N N . ALA B 1 81 ? -7.891 0.147 11.992 1 87.5 81 ALA B N 1
ATOM 1877 C CA . ALA B 1 81 ? -8.242 0.258 13.398 1 87.5 81 ALA B CA 1
ATOM 1878 C C . ALA B 1 81 ? -9.133 1.47 13.656 1 87.5 81 ALA B C 1
ATOM 1880 O O . ALA B 1 81 ? -10.055 1.41 14.469 1 87.5 81 ALA B O 1
ATOM 1881 N N . THR B 1 82 ? -8.859 2.547 13.016 1 92.5 82 THR B N 1
ATOM 1882 C CA . THR B 1 82 ? -9.648 3.76 13.219 1 92.5 82 THR B CA 1
ATOM 1883 C C . THR B 1 82 ? -10.625 3.977 12.07 1 92.5 82 THR B C 1
ATOM 1885 O O . THR B 1 82 ? -11.32 4.992 12.023 1 92.5 82 THR B O 1
ATOM 1888 N N . ASN B 1 83 ? -10.703 3.031 11.172 1 93.62 83 ASN B N 1
ATOM 1889 C CA . ASN B 1 83 ? -11.594 3.096 10.016 1 93.62 83 ASN B CA 1
ATOM 1890 C C . ASN B 1 83 ? -11.414 4.391 9.234 1 93.62 83 ASN B C 1
ATOM 1892 O O . ASN B 1 83 ? -12.383 5.086 8.938 1 93.62 83 ASN B O 1
ATOM 1896 N N . ARG B 1 84 ? -10.164 4.688 8.93 1 97.19 84 ARG B N 1
ATOM 1897 C CA . ARG B 1 84 ? -9.852 5.91 8.203 1 97.19 84 ARG B CA 1
ATOM 1898 C C . ARG B 1 84 ? -9.125 5.598 6.895 1 97.19 84 ARG B C 1
ATOM 1900 O O . ARG B 1 84 ? -8.305 4.676 6.836 1 97.19 84 ARG B O 1
ATOM 1907 N N . ILE B 1 85 ? -9.469 6.379 5.914 1 97.69 85 ILE B N 1
AT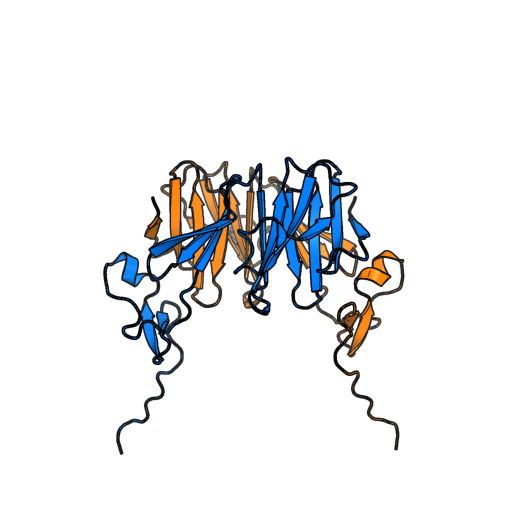OM 1908 C CA . ILE B 1 85 ? -8.805 6.281 4.617 1 97.69 85 ILE B CA 1
ATOM 1909 C C . ILE B 1 85 ? -8.047 7.574 4.324 1 97.69 85 ILE B C 1
ATOM 1911 O O . ILE B 1 85 ? -8.477 8.656 4.723 1 97.69 85 ILE B O 1
ATOM 1915 N N . TYR B 1 86 ? -6.863 7.461 3.754 1 98.25 86 TYR B N 1
ATOM 1916 C CA . TYR B 1 86 ? -6.008 8.547 3.287 1 98.25 86 TYR B CA 1
ATOM 1917 C C . TYR B 1 86 ? -5.75 8.43 1.79 1 98.25 86 TYR B C 1
ATOM 1919 O O . TYR B 1 86 ? -5.551 7.328 1.271 1 98.25 86 TYR B O 1
ATOM 1927 N N . TRP B 1 87 ? -5.777 9.57 1.077 1 97.88 87 TRP B N 1
ATOM 1928 C CA . TRP B 1 87 ? -5.5 9.469 -0.351 1 97.88 87 TRP B CA 1
ATOM 1929 C C . TRP B 1 87 ? -4.848 10.742 -0.876 1 97.88 87 TRP B C 1
ATOM 1931 O O . TRP B 1 87 ? -5.008 11.812 -0.288 1 97.88 87 TRP B O 1
ATOM 1941 N N . CYS B 1 88 ? -4.047 10.555 -1.94 1 97.31 88 CYS B N 1
ATOM 1942 C CA . CYS B 1 88 ? -3.418 11.648 -2.672 1 97.31 88 CYS B CA 1
ATOM 1943 C C . CYS B 1 88 ? -4.152 11.922 -3.979 1 97.31 88 CYS B C 1
ATOM 1945 O O . CYS B 1 88 ? -4.445 11 -4.738 1 97.31 88 CYS B O 1
ATOM 1947 N N . ASP B 1 89 ? -4.426 13.203 -4.215 1 96.69 89 ASP B N 1
ATOM 1948 C CA . ASP B 1 89 ? -4.988 13.641 -5.488 1 96.69 89 ASP B CA 1
ATOM 1949 C C . ASP B 1 89 ? -3.975 14.445 -6.293 1 96.69 89 ASP B C 1
ATOM 1951 O O . ASP B 1 89 ? -3.557 15.531 -5.875 1 96.69 89 ASP B O 1
ATOM 1955 N N . LEU B 1 90 ? -3.67 14.008 -7.52 1 96.56 90 LEU B N 1
ATOM 1956 C CA . LEU B 1 90 ? -2.643 14.633 -8.344 1 96.56 90 LEU B CA 1
ATOM 1957 C C . LEU B 1 90 ? -3.148 15.938 -8.945 1 96.56 90 LEU B C 1
ATOM 1959 O O . LEU B 1 90 ? -2.365 16.859 -9.195 1 96.56 90 LEU B O 1
ATOM 1963 N N . SER B 1 91 ? -4.387 15.977 -9.188 1 97.12 91 SER B N 1
ATOM 1964 C CA . SER B 1 91 ? -4.941 17.172 -9.836 1 97.12 91 SER B CA 1
ATOM 1965 C C . SER B 1 91 ? -5.086 18.312 -8.844 1 97.12 91 SER B C 1
ATOM 1967 O O . SER B 1 91 ? -4.703 19.453 -9.148 1 97.12 91 SER B O 1
ATOM 1969 N N . TYR B 1 92 ? -5.621 18 -7.648 1 96.81 92 TYR B N 1
ATOM 1970 C CA . TYR B 1 92 ? -5.809 19.031 -6.637 1 96.81 92 TYR B CA 1
ATOM 1971 C C . TYR B 1 92 ? -4.531 19.25 -5.836 1 96.81 92 TYR B C 1
ATOM 1973 O O . TYR B 1 92 ? -4.406 20.25 -5.113 1 96.81 92 TYR B O 1
ATOM 1981 N N . ARG B 1 93 ? -3.59 18.359 -5.988 1 97.44 93 ARG B N 1
ATOM 1982 C CA . ARG B 1 93 ? -2.336 18.438 -5.242 1 97.44 93 ARG B CA 1
ATOM 1983 C C . ARG B 1 93 ? -2.594 18.531 -3.744 1 97.44 93 ARG B C 1
ATOM 1985 O O . ARG B 1 93 ? -2.104 19.453 -3.082 1 97.44 93 ARG B O 1
ATOM 1992 N N . LYS B 1 94 ? -3.334 17.484 -3.229 1 98.06 94 LYS B N 1
ATOM 1993 C CA . LYS B 1 94 ? -3.721 17.438 -1.821 1 98.06 94 LYS B CA 1
ATOM 1994 C C . LYS B 1 94 ? -3.693 16 -1.297 1 98.06 94 LYS B C 1
ATOM 1996 O O . LYS B 1 94 ? -3.83 15.055 -2.068 1 98.06 94 LYS B O 1
ATOM 2001 N N . ILE B 1 95 ? -3.432 15.914 -0.047 1 98.56 95 ILE B N 1
ATOM 2002 C CA . ILE B 1 95 ? -3.646 14.672 0.687 1 98.56 95 ILE B CA 1
ATOM 2003 C C . ILE B 1 95 ? -4.859 14.812 1.604 1 98.56 95 ILE B C 1
ATOM 2005 O O . ILE B 1 95 ? -4.949 15.766 2.381 1 98.56 95 ILE B O 1
ATOM 2009 N N . TYR B 1 96 ? -5.762 13.867 1.435 1 98.62 96 TYR B N 1
ATOM 2010 C CA . TYR B 1 96 ? -7.027 13.898 2.162 1 98.62 96 TYR B CA 1
ATOM 2011 C C . TYR B 1 96 ? -7.113 12.734 3.148 1 98.62 96 TYR B C 1
ATOM 2013 O O . TYR B 1 96 ? -6.352 11.773 3.051 1 98.62 96 TYR B O 1
ATOM 2021 N N . SER B 1 97 ? -8.016 12.898 4.074 1 98.56 97 SER B N 1
ATOM 2022 C CA . SER B 1 97 ? -8.43 11.789 4.918 1 98.56 97 SER B CA 1
ATOM 2023 C C . SER B 1 97 ? -9.906 11.891 5.293 1 98.56 97 SER B C 1
ATOM 2025 O O . SER B 1 97 ? -10.492 12.977 5.23 1 98.56 97 SER B O 1
ATOM 2027 N N . ALA B 1 98 ? -10.484 10.75 5.562 1 98.56 98 ALA B N 1
ATOM 2028 C CA . ALA B 1 98 ? -11.859 10.688 6.051 1 98.56 98 ALA B CA 1
ATOM 2029 C C . ALA B 1 98 ? -12.133 9.359 6.754 1 98.56 98 ALA B C 1
ATOM 2031 O O . ALA B 1 98 ? -11.406 8.391 6.559 1 98.56 98 ALA B O 1
ATOM 2032 N N . HIS B 1 99 ? -13.172 9.438 7.668 1 97.94 99 HIS B N 1
ATOM 2033 C CA . HIS B 1 99 ? -13.719 8.156 8.078 1 97.94 99 HIS B CA 1
ATOM 2034 C C . HIS B 1 99 ? -14.328 7.41 6.891 1 97.94 99 HIS B C 1
ATOM 2036 O O . HIS B 1 99 ? -15.031 8.008 6.07 1 97.94 99 HIS B O 1
ATOM 2042 N N . MET B 1 100 ? -14 6.203 6.832 1 95.44 100 MET B N 1
ATOM 2043 C CA . MET B 1 100 ? -14.367 5.43 5.648 1 95.44 100 MET B CA 1
ATOM 2044 C C . MET B 1 100 ? -15.875 5.477 5.41 1 95.44 100 MET B C 1
ATOM 2046 O O . MET B 1 100 ? -16.328 5.531 4.262 1 95.44 100 MET B O 1
ATOM 2050 N N . ASP B 1 101 ? -16.656 5.516 6.469 1 94.94 101 ASP B N 1
ATOM 2051 C CA . ASP B 1 101 ? -18.109 5.484 6.352 1 94.94 101 ASP B CA 1
ATOM 2052 C C . ASP B 1 101 ? -18.641 6.836 5.887 1 94.94 101 ASP B C 1
ATOM 2054 O O . ASP B 1 101 ? -19.797 6.938 5.473 1 94.94 101 ASP B O 1
ATOM 2058 N N . LYS B 1 102 ? -17.797 7.84 5.918 1 97.31 102 LYS B N 1
ATOM 2059 C CA . LYS B 1 102 ? -18.234 9.188 5.551 1 97.31 102 LYS B CA 1
ATOM 2060 C C . LYS B 1 102 ? -17.406 9.742 4.402 1 97.31 102 LYS B C 1
ATOM 2062 O O . LYS B 1 102 ? -17.547 10.906 4.031 1 97.31 102 LYS B O 1
ATOM 2067 N N . ALA B 1 103 ? -16.609 8.953 3.812 1 97.62 103 ALA B N 1
ATOM 2068 C CA . ALA B 1 103 ? -15.625 9.43 2.85 1 97.62 103 ALA B CA 1
ATOM 2069 C C . ALA B 1 103 ? -16.297 9.898 1.561 1 97.62 103 ALA B C 1
ATOM 2071 O O . ALA B 1 103 ? -15.711 10.672 0.801 1 97.62 103 ALA B O 1
ATOM 2072 N N . SER B 1 104 ? -17.5 9.438 1.328 1 97 104 SER B N 1
ATOM 2073 C CA . SER B 1 104 ? -18.219 9.82 0.119 1 97 104 SER B CA 1
ATOM 2074 C C . SER B 1 104 ? -18.812 11.227 0.244 1 97 104 SER B C 1
ATOM 2076 O O . SER B 1 104 ? -19.234 11.82 -0.75 1 97 104 SER B O 1
ATOM 2078 N N . ILE B 1 105 ? -18.875 11.75 1.451 1 97.56 105 ILE B N 1
ATOM 2079 C CA . ILE B 1 105 ? -19.438 13.078 1.706 1 97.56 105 ILE B CA 1
ATOM 2080 C C . ILE B 1 105 ? -18.312 14.117 1.652 1 97.56 105 ILE B C 1
ATOM 2082 O O . ILE B 1 105 ? -17.453 14.156 2.531 1 97.56 105 ILE B O 1
ATOM 2086 N N . PRO B 1 106 ? -18.406 15.031 0.709 1 95.94 106 PRO B N 1
ATOM 2087 C CA . PRO B 1 106 ? -17.312 15.992 0.536 1 95.94 106 PRO B CA 1
ATOM 2088 C C . PRO B 1 106 ? -17.031 16.797 1.803 1 95.94 106 PRO B C 1
ATOM 2090 O O . PRO B 1 106 ? -15.867 17 2.158 1 95.94 106 PRO B O 1
ATOM 2093 N N . ASP B 1 107 ? -18.078 17.094 2.562 1 97.38 107 ASP B N 1
ATOM 2094 C CA . ASP B 1 107 ? -17.922 17.922 3.754 1 97.38 107 ASP B CA 1
ATOM 2095 C C . ASP B 1 107 ? -17.219 17.141 4.871 1 97.38 107 ASP B C 1
ATOM 2097 O O . ASP B 1 107 ? -16.75 17.734 5.848 1 97.38 107 ASP B O 1
ATOM 2101 N N . GLU B 1 108 ? -17.156 15.844 4.719 1 98.19 108 GLU B N 1
ATOM 2102 C CA . GLU B 1 108 ? -16.547 14.992 5.742 1 98.19 108 GLU B CA 1
ATOM 2103 C C . GLU B 1 108 ? -15.094 14.664 5.402 1 98.19 108 GLU B C 1
ATOM 2105 O O . GLU B 1 108 ? -14.391 14.047 6.203 1 9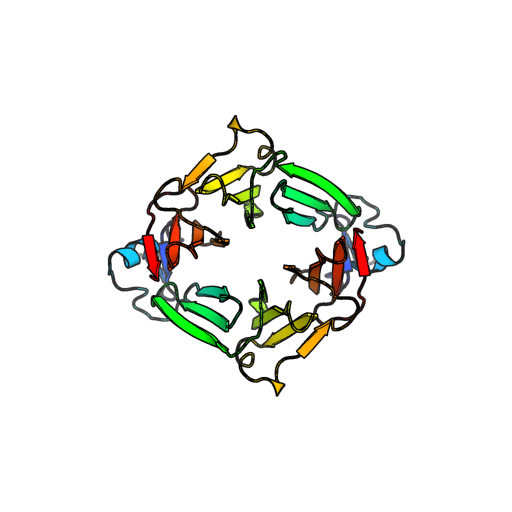8.19 108 GLU B O 1
ATOM 2110 N N . GLN B 1 109 ? -14.641 15.102 4.27 1 98.19 109 GLN B N 1
ATOM 2111 C CA . GLN B 1 109 ? -13.258 14.898 3.855 1 98.19 109 GLN B CA 1
ATOM 2112 C C . GLN B 1 109 ? -12.352 16.016 4.379 1 98.19 109 GLN B C 1
ATOM 2114 O O . GLN B 1 109 ? -12.664 17.188 4.223 1 98.19 109 GLN B O 1
ATOM 2119 N N . VAL B 1 110 ? -11.336 15.648 4.992 1 98.38 110 VAL B N 1
ATOM 2120 C CA . VAL B 1 110 ? -10.398 16.594 5.582 1 98.38 110 VAL B CA 1
ATOM 2121 C C . VAL B 1 110 ? -9.172 16.734 4.68 1 98.38 110 VAL B C 1
ATOM 2123 O O . VAL B 1 110 ? -8.594 15.742 4.254 1 98.38 110 VAL B O 1
ATOM 2126 N N . VAL B 1 111 ? -8.789 17.984 4.43 1 98.31 111 VAL B N 1
ATOM 2127 C CA . VAL B 1 111 ? -7.535 18.25 3.734 1 98.31 111 VAL B CA 1
ATOM 2128 C C . VAL B 1 111 ? -6.383 18.266 4.738 1 98.31 111 VAL B C 1
ATOM 2130 O O . VAL B 1 111 ? -6.285 19.172 5.566 1 98.31 111 VAL B O 1
ATOM 2133 N N . LEU B 1 112 ? -5.492 17.266 4.629 1 98.38 112 LEU B N 1
ATOM 2134 C CA . LEU B 1 112 ? -4.383 17.156 5.57 1 98.38 112 LEU B CA 1
ATOM 2135 C C . LEU B 1 112 ? -3.195 18 5.121 1 98.38 112 LEU B C 1
ATOM 2137 O O . LEU B 1 112 ? -2.533 18.625 5.941 1 98.38 112 LEU B O 1
ATOM 2141 N N . ILE B 1 113 ? -2.85 17.891 3.85 1 98.25 113 ILE B N 1
ATOM 2142 C CA . ILE B 1 113 ? -1.747 18.625 3.238 1 98.25 113 ILE B CA 1
ATOM 2143 C C . ILE B 1 113 ? -2.234 19.328 1.975 1 98.25 113 ILE B C 1
ATOM 2145 O O . ILE B 1 113 ? -2.822 18.688 1.092 1 98.25 113 ILE B O 1
ATOM 2149 N N . ASP B 1 114 ? -2.014 20.578 1.87 1 96.81 114 ASP B N 1
ATOM 2150 C CA . ASP B 1 114 ? -2.498 21.312 0.71 1 96.81 114 ASP B CA 1
ATOM 2151 C C . ASP B 1 114 ? -1.444 22.297 0.211 1 96.81 114 ASP B C 1
ATOM 2153 O O . ASP B 1 114 ? -1.724 23.125 -0.66 1 96.81 114 ASP B O 1
ATOM 2157 N N . GLU B 1 115 ? -0.237 22.172 0.788 1 94.88 115 GLU B N 1
ATOM 2158 C CA . GLU B 1 115 ? 0.825 23.078 0.368 1 94.88 115 GLU B CA 1
ATOM 2159 C C . GLU B 1 115 ? 2.082 22.312 -0.03 1 94.88 115 GLU B C 1
ATOM 2161 O O . GLU B 1 115 ? 2.342 21.219 0.486 1 94.88 115 GLU B O 1
ATOM 2166 N N . GLN B 1 116 ? 2.791 22.875 -0.935 1 94.25 116 GLN B N 1
ATOM 2167 C CA . GLN B 1 116 ? 4.105 22.391 -1.347 1 94.25 116 GLN B CA 1
ATOM 2168 C C . GLN B 1 116 ? 4.02 20.953 -1.869 1 94.25 116 GLN B C 1
ATOM 2170 O O . GLN B 1 116 ? 4.883 20.125 -1.568 1 94.25 116 GLN B O 1
ATOM 2175 N N . LEU B 1 117 ? 2.908 20.641 -2.508 1 97.06 117 LEU B N 1
ATOM 2176 C CA . LEU B 1 117 ? 2.748 19.391 -3.229 1 97.06 117 LEU B CA 1
ATOM 2177 C C . LEU B 1 117 ? 2.77 19.609 -4.738 1 97.06 117 LEU B C 1
ATOM 2179 O O . LEU B 1 117 ? 2.061 20.484 -5.246 1 97.06 117 LEU B O 1
ATOM 2183 N N . HIS B 1 118 ? 3.67 18.938 -5.449 1 97 118 HIS B N 1
ATOM 2184 C CA . HIS B 1 118 ? 3.742 19.031 -6.902 1 97 118 HIS B CA 1
ATOM 2185 C C . HIS B 1 118 ? 3.166 17.781 -7.566 1 97 118 HIS B C 1
ATOM 2187 O O . HIS B 1 118 ? 2.275 17.875 -8.414 1 97 118 HIS B O 1
ATOM 2193 N N . SER B 1 119 ? 3.672 16.594 -7.234 1 95.06 119 SER B N 1
ATOM 2194 C CA . SER B 1 119 ? 3.188 15.328 -7.754 1 95.06 119 SER B CA 1
ATOM 2195 C C . SER B 1 119 ? 3.254 14.234 -6.691 1 95.06 119 SER B C 1
ATOM 2197 O O . SER B 1 119 ? 4.082 13.328 -6.777 1 95.06 119 SER B O 1
ATOM 2199 N N . PRO B 1 120 ? 2.33 14.281 -5.695 1 94.75 120 PRO B N 1
ATOM 2200 C CA . PRO B 1 120 ? 2.326 13.211 -4.691 1 94.75 120 PRO B CA 1
ATOM 2201 C C . PRO B 1 120 ? 1.808 11.891 -5.246 1 94.75 120 PRO B C 1
ATOM 2203 O O . PRO B 1 120 ? 0.677 11.82 -5.734 1 94.75 120 PRO B O 1
ATOM 2206 N N . GLU B 1 121 ? 2.68 10.805 -5.203 1 89.44 121 GLU B N 1
ATOM 2207 C CA . GLU B 1 121 ? 2.34 9.562 -5.902 1 89.44 121 GLU B CA 1
ATOM 2208 C C . GLU B 1 121 ? 2.344 8.375 -4.953 1 89.44 121 GLU B C 1
ATOM 2210 O O . GLU B 1 121 ? 1.771 7.324 -5.262 1 89.44 121 GLU B O 1
ATOM 2215 N N . GLY B 1 122 ? 2.984 8.383 -3.895 1 91.5 122 GLY B N 1
ATOM 2216 C CA . GLY B 1 122 ? 3.031 7.328 -2.896 1 91.5 122 GLY B CA 1
ATOM 2217 C C . GLY B 1 122 ? 2.562 7.777 -1.526 1 91.5 122 GLY B C 1
ATOM 2218 O O . GLY B 1 122 ? 2.818 8.914 -1.119 1 91.5 122 GLY B O 1
ATOM 2219 N N . LEU B 1 123 ? 1.812 6.863 -0.898 1 94.31 123 LEU B N 1
ATOM 2220 C CA . LEU B 1 123 ? 1.27 7.172 0.42 1 94.31 123 LEU B CA 1
ATOM 2221 C C . LEU B 1 123 ? 1.326 5.953 1.333 1 94.31 123 LEU B C 1
ATOM 2223 O O . LEU B 1 123 ? 1.011 4.84 0.907 1 94.31 123 LEU B O 1
ATOM 2227 N N . ALA B 1 124 ? 1.893 6.145 2.48 1 93.06 124 ALA B N 1
ATOM 2228 C CA . ALA B 1 124 ? 1.926 5.094 3.494 1 93.06 124 ALA B CA 1
ATOM 2229 C C . ALA B 1 124 ? 1.516 5.637 4.859 1 93.06 124 ALA B C 1
ATOM 2231 O O . ALA B 1 124 ? 1.913 6.738 5.242 1 93.06 124 ALA B O 1
ATOM 2232 N N . VAL B 1 125 ? 0.71 4.84 5.543 1 92.31 125 VAL B N 1
ATOM 2233 C CA . VAL B 1 125 ? 0.264 5.234 6.875 1 92.31 125 VAL B CA 1
ATOM 2234 C C . VAL B 1 125 ? 0.909 4.332 7.926 1 92.31 125 VAL B C 1
ATOM 2236 O O . VAL B 1 125 ? 0.851 3.105 7.82 1 92.31 125 VAL B O 1
ATOM 2239 N N . ASP B 1 126 ? 1.555 4.98 8.859 1 84.75 126 ASP B N 1
ATOM 2240 C CA . ASP B 1 126 ? 2.076 4.324 10.055 1 84.75 126 ASP B CA 1
ATOM 2241 C C . ASP B 1 126 ? 1.133 4.512 11.242 1 84.75 126 ASP B C 1
ATOM 2243 O O . ASP B 1 126 ? 1.243 5.496 11.984 1 84.75 126 ASP B O 1
ATOM 2247 N N . TRP B 1 127 ? 0.276 3.49 11.391 1 83.62 127 TRP B N 1
ATOM 2248 C CA . TRP B 1 127 ? -0.754 3.617 12.414 1 83.62 127 TRP B CA 1
ATOM 2249 C C . TRP B 1 127 ? -0.157 3.461 13.805 1 83.62 127 TRP B C 1
ATOM 2251 O O . TRP B 1 127 ? -0.744 3.908 14.797 1 83.62 127 TRP B O 1
ATOM 2261 N N . VAL B 1 128 ? 1.001 2.869 13.82 1 74.62 128 VAL B N 1
ATOM 2262 C CA . VAL B 1 128 ? 1.639 2.664 15.117 1 74.62 128 VAL B CA 1
ATOM 2263 C C . VAL B 1 128 ? 2.182 3.992 15.641 1 74.62 128 VAL B C 1
ATOM 2265 O O . VAL B 1 128 ? 1.951 4.352 16.797 1 74.62 128 VAL B O 1
ATOM 2268 N N . HIS B 1 129 ? 2.824 4.773 14.766 1 75.69 129 HIS B N 1
ATOM 2269 C CA . HIS B 1 129 ? 3.432 6.035 15.18 1 75.69 129 HIS B CA 1
ATOM 2270 C C . HIS B 1 129 ? 2.572 7.223 14.758 1 75.69 129 HIS B C 1
ATOM 2272 O O . HIS B 1 129 ? 2.932 8.375 15.008 1 75.69 129 HIS B O 1
ATOM 2278 N N . LYS B 1 130 ? 1.528 6.977 14.148 1 86.94 130 LYS B N 1
ATOM 2279 C CA . LYS B 1 130 ? 0.534 7.977 13.766 1 86.94 130 LYS B CA 1
ATOM 2280 C C . LYS B 1 130 ? 1.131 9.008 12.812 1 86.94 130 LYS B C 1
ATOM 2282 O O . LYS B 1 130 ? 0.989 10.211 13.031 1 86.94 130 LYS B O 1
ATOM 2287 N N . HIS B 1 131 ? 1.786 8.5 11.766 1 89.56 131 HIS B N 1
ATOM 2288 C CA . HIS B 1 131 ? 2.348 9.344 10.711 1 89.56 131 HIS B CA 1
ATOM 2289 C C . HIS B 1 131 ? 1.856 8.906 9.336 1 89.56 131 HIS B C 1
ATOM 2291 O O . HIS B 1 131 ? 1.501 7.746 9.133 1 89.56 131 HIS B O 1
ATOM 2297 N N . ILE B 1 132 ? 1.847 9.883 8.5 1 93.94 132 ILE B N 1
ATOM 2298 C CA . ILE B 1 132 ? 1.711 9.594 7.074 1 93.94 132 ILE B CA 1
ATOM 2299 C C . ILE B 1 132 ? 3 9.969 6.348 1 93.94 132 ILE B C 1
ATOM 2301 O O . ILE B 1 132 ? 3.664 10.945 6.707 1 93.94 132 ILE B O 1
ATOM 2305 N N . TYR B 1 133 ? 3.371 9.156 5.426 1 92.44 133 TYR B N 1
ATOM 2306 C CA . TYR B 1 133 ? 4.512 9.383 4.543 1 92.44 133 TYR B CA 1
ATOM 2307 C C . TYR B 1 133 ? 4.066 9.453 3.086 1 92.44 133 TYR B C 1
ATOM 2309 O O . TYR B 1 133 ? 3.184 8.703 2.662 1 92.44 133 TYR B O 1
ATOM 2317 N N . TRP B 1 134 ? 4.703 10.336 2.34 1 93.81 134 TRP B N 1
ATOM 2318 C CA . TRP B 1 134 ? 4.371 10.359 0.919 1 93.81 134 TRP B CA 1
ATOM 2319 C C . TRP B 1 134 ? 5.598 10.703 0.08 1 93.81 134 TRP B C 1
ATOM 2321 O O . TRP B 1 134 ? 6.543 11.32 0.573 1 93.81 134 TRP B O 1
ATOM 2331 N N . THR B 1 135 ? 5.594 10.203 -1.087 1 92.12 135 THR B N 1
ATOM 2332 C CA . THR B 1 135 ? 6.57 10.57 -2.104 1 92.12 135 THR B CA 1
ATOM 2333 C C . THR B 1 135 ? 5.996 11.625 -3.047 1 92.12 135 THR B C 1
ATOM 2335 O O . THR B 1 135 ? 4.801 11.602 -3.355 1 92.12 135 THR B O 1
ATOM 2338 N N . ASP B 1 136 ? 6.816 12.508 -3.398 1 93.94 136 ASP B N 1
ATOM 2339 C CA . ASP B 1 136 ? 6.477 13.516 -4.398 1 93.94 136 ASP B CA 1
ATOM 2340 C C . ASP B 1 136 ? 7.5 13.539 -5.531 1 93.94 136 ASP B C 1
ATOM 2342 O O . ASP B 1 136 ? 8.594 14.094 -5.379 1 93.94 136 ASP B O 1
ATOM 2346 N N . SER B 1 137 ? 7.086 13 -6.625 1 90.31 137 SER B N 1
ATOM 2347 C CA . SER B 1 137 ? 8.023 12.875 -7.738 1 90.31 137 SER B CA 1
ATOM 2348 C C . SER B 1 137 ? 8.344 14.234 -8.352 1 90.31 137 SER B C 1
ATOM 2350 O O . SER B 1 137 ? 9.43 14.438 -8.898 1 90.31 137 SER B O 1
ATOM 2352 N N . GLY B 1 138 ? 7.43 15.18 -8.32 1 93 138 GLY B N 1
ATOM 2353 C CA . GLY B 1 138 ? 7.684 16.516 -8.82 1 93 138 GLY B CA 1
ATOM 2354 C C . GLY B 1 138 ? 8.719 17.281 -8 1 93 138 GLY B C 1
ATOM 2355 O O . GLY B 1 138 ? 9.633 17.891 -8.562 1 93 138 GLY B O 1
ATOM 2356 N N . ASN B 1 139 ? 8.578 17.141 -6.715 1 94.19 139 ASN B N 1
ATOM 2357 C CA . ASN B 1 139 ? 9.5 17.812 -5.809 1 94.19 139 ASN B CA 1
ATOM 2358 C C . ASN B 1 139 ? 10.734 16.953 -5.535 1 94.19 139 ASN B C 1
ATOM 2360 O O . ASN B 1 139 ? 11.734 17.453 -5 1 94.19 139 ASN B O 1
ATOM 2364 N N . LYS B 1 140 ? 10.68 15.734 -5.898 1 90.56 140 LYS B N 1
ATOM 2365 C CA . LYS B 1 140 ? 11.734 14.766 -5.602 1 90.56 140 LYS B CA 1
ATOM 2366 C C . LYS B 1 140 ? 11.992 14.68 -4.102 1 90.56 140 LYS B C 1
ATOM 2368 O O . LYS B 1 140 ? 13.133 14.812 -3.652 1 90.56 140 LYS B O 1
ATOM 2373 N N . THR B 1 141 ? 10.852 14.398 -3.33 1 91.19 141 THR B N 1
ATOM 2374 C CA . THR B 1 141 ? 10.961 14.375 -1.876 1 91.19 141 THR B CA 1
ATOM 2375 C C . THR B 1 141 ? 10.188 13.195 -1.293 1 91.19 141 THR B C 1
ATOM 2377 O O . THR B 1 141 ? 9.312 12.633 -1.955 1 91.19 141 THR B O 1
ATOM 2380 N N . ILE B 1 142 ? 10.602 12.82 -0.162 1 90.62 142 ILE B N 1
ATOM 2381 C CA . ILE B 1 142 ? 9.812 12.023 0.773 1 90.62 142 ILE B CA 1
ATOM 2382 C C . ILE B 1 142 ? 9.555 12.82 2.047 1 90.62 142 ILE B C 1
ATOM 2384 O O . ILE B 1 142 ? 10.492 13.344 2.662 1 90.62 142 ILE B O 1
ATOM 2388 N N . SER B 1 143 ? 8.266 12.914 2.383 1 92 143 SER B N 1
ATOM 2389 C CA . SER B 1 143 ? 7.887 13.75 3.52 1 92 143 SER B CA 1
ATOM 2390 C C . SER B 1 143 ? 7.027 12.969 4.508 1 92 143 SER B C 1
ATOM 2392 O O . SER B 1 143 ? 6.586 11.859 4.215 1 92 143 SER B O 1
ATOM 2394 N N . VAL B 1 144 ? 6.984 13.562 5.715 1 90.38 144 VAL B N 1
ATOM 2395 C CA . VAL B 1 144 ? 6.223 12.953 6.797 1 90.38 144 VAL B CA 1
ATOM 2396 C C . VAL B 1 144 ? 5.406 14.016 7.523 1 90.38 144 VAL B C 1
ATOM 2398 O O . VAL B 1 144 ? 5.773 15.195 7.523 1 90.38 144 VAL B O 1
ATOM 2401 N N . ALA B 1 145 ? 4.266 13.609 7.969 1 92.12 145 ALA B N 1
ATOM 2402 C CA . ALA B 1 145 ? 3.443 14.414 8.867 1 92.12 145 ALA B CA 1
ATOM 2403 C C . ALA B 1 145 ? 2.684 13.523 9.852 1 92.12 145 ALA B C 1
ATOM 2405 O O . ALA B 1 145 ? 2.617 12.305 9.672 1 92.12 145 ALA B O 1
ATOM 2406 N N . THR B 1 146 ? 2.203 14.125 10.938 1 90.06 146 THR B N 1
ATOM 2407 C CA . THR B 1 146 ? 1.262 13.406 11.781 1 90.06 146 THR B CA 1
ATOM 2408 C C . THR B 1 146 ? -0.027 13.102 11.023 1 90.06 146 THR B C 1
ATOM 2410 O O . THR B 1 146 ? -0.302 13.719 9.992 1 90.06 146 THR B O 1
ATOM 2413 N N . THR B 1 147 ? -0.797 12.133 11.516 1 94.38 147 THR B N 1
ATOM 2414 C CA . THR B 1 147 ? -1.986 11.672 10.805 1 94.38 147 THR B CA 1
ATOM 2415 C C . THR B 1 147 ? -3.037 12.773 10.734 1 94.38 147 THR B C 1
ATOM 2417 O O . THR B 1 147 ? -3.992 12.68 9.961 1 94.38 147 THR B O 1
ATOM 2420 N N . ASP B 1 148 ? -2.855 13.883 11.508 1 94.06 148 ASP B N 1
ATOM 2421 C CA . ASP B 1 148 ? -3.764 15.016 11.406 1 94.06 148 ASP B CA 1
ATOM 2422 C C . ASP B 1 148 ? -3.189 16.109 10.5 1 94.06 148 ASP B C 1
ATOM 2424 O O . ASP B 1 148 ? -3.732 17.203 10.422 1 94.06 148 ASP B O 1
ATOM 2428 N N . GLY B 1 149 ? -2.102 15.797 9.867 1 94.31 149 GLY B N 1
ATOM 2429 C CA . GLY B 1 149 ? -1.554 16.688 8.859 1 94.31 149 GLY B CA 1
ATOM 2430 C C . GLY B 1 149 ? -0.616 17.734 9.43 1 94.31 149 GLY B C 1
ATOM 2431 O O . GLY B 1 149 ? -0.181 18.641 8.711 1 94.31 149 GLY B O 1
ATOM 2432 N N . ARG B 1 150 ? -0.289 17.578 10.633 1 91.19 150 ARG B N 1
ATOM 2433 C CA . ARG B 1 150 ? 0.561 18.578 11.273 1 91.19 150 ARG B CA 1
ATOM 2434 C C . ARG B 1 150 ? 2.01 18.094 11.336 1 91.19 150 ARG B C 1
ATOM 2436 O O . ARG B 1 150 ? 2.316 16.969 10.938 1 91.19 150 ARG B O 1
ATOM 2443 N N . ARG B 1 151 ? 2.936 18.984 11.672 1 87.75 151 ARG B N 1
ATOM 2444 C CA . ARG B 1 151 ? 4.348 18.703 11.906 1 87.75 151 ARG B CA 1
ATOM 2445 C C . ARG B 1 151 ? 5 18.094 10.664 1 87.75 151 ARG B C 1
ATOM 2447 O O . ARG B 1 151 ? 5.668 17.062 10.758 1 87.75 151 ARG B O 1
ATOM 2454 N N . ARG B 1 152 ? 4.691 18.672 9.633 1 90.31 152 ARG B N 1
ATOM 2455 C CA . ARG B 1 152 ? 5.238 18.203 8.359 1 90.31 152 ARG B CA 1
ATOM 2456 C C . ARG B 1 152 ? 6.754 18.359 8.32 1 90.31 152 ARG B C 1
ATOM 2458 O O . ARG B 1 152 ? 7.285 19.375 8.805 1 90.31 152 ARG B O 1
ATOM 2465 N N . CYS B 1 153 ? 7.387 17.375 7.73 1 86.69 153 CYS B N 1
ATOM 2466 C CA . CYS B 1 153 ? 8.836 17.391 7.59 1 86.69 153 CYS B CA 1
ATOM 2467 C C . CYS B 1 153 ? 9.273 16.656 6.328 1 86.69 153 CYS B C 1
ATOM 2469 O O . CYS B 1 153 ? 8.75 15.586 6.016 1 86.69 153 CYS B O 1
ATOM 2471 N N . THR B 1 154 ? 10.195 17.266 5.637 1 89 154 THR B N 1
ATOM 2472 C CA . THR B 1 154 ? 10.797 16.594 4.496 1 89 154 THR B CA 1
ATOM 2473 C C . THR B 1 154 ? 11.961 15.711 4.949 1 89 154 THR B C 1
ATOM 2475 O O . THR B 1 154 ? 12.93 16.203 5.539 1 89 154 THR B O 1
ATOM 2478 N N . LEU B 1 155 ? 11.883 14.43 4.676 1 83.56 155 LEU B N 1
ATOM 2479 C CA . LEU B 1 155 ? 12.875 13.477 5.141 1 83.56 155 LEU B CA 1
ATOM 2480 C C . LEU B 1 155 ? 14.023 13.352 4.141 1 83.56 155 LEU B C 1
ATOM 2482 O O . LEU B 1 155 ? 15.188 13.219 4.535 1 83.56 155 LEU B O 1
ATOM 2486 N N . PHE B 1 156 ? 13.625 13.266 2.896 1 83.06 156 PHE B N 1
ATOM 2487 C CA . PHE B 1 156 ? 14.609 13.117 1.83 1 83.06 156 PHE B CA 1
ATOM 2488 C C . PHE B 1 156 ? 14.297 14.062 0.675 1 83.06 156 PHE B C 1
ATOM 2490 O O . PHE B 1 156 ? 13.133 14.273 0.333 1 83.06 156 PHE B O 1
ATOM 2497 N N . SER B 1 157 ? 15.281 14.617 0.116 1 83.75 157 SER B N 1
ATOM 2498 C CA . SER B 1 157 ? 15.188 15.461 -1.068 1 83.75 157 SER B CA 1
ATOM 2499 C C . SER B 1 157 ? 16.438 15.328 -1.941 1 83.75 157 SER B C 1
ATOM 2501 O O . SER B 1 157 ? 17.531 15.039 -1.439 1 83.75 157 SER B O 1
#

Nearest PDB structures (foldseek):
  5b4x-assembly2_D  TM=7.483E-01  e=2.547E-19  Homo sapiens
  3p5c-assembly1_L  TM=8.011E-01  e=1.537E-12  Homo sapiens
  3v64-assembly1_C  TM=8.356E-01  e=1.941E-11  Rattus norvegicus
  3v65-assembly1_B  TM=8.342E-01  e=8.404E-11  Rattus norvegicus
  8jxg-assembly1_A  TM=7.297E-01  e=2.904E-10  Rattus norvegicus

InterPro domains:
  IPR000033 LDLR class B repeat [PF00058] (83-127)
  IPR000033 LDLR class B repeat [PF00058] (131-157)
  IPR000033 LDLR class B repeat [PS51120] (83-129)
  IPR000033 LDLR class B repeat [PS51120] (130-157)
  IPR000033 LDLR class B repeat [SM00135] (63-105)
  IPR000033 LDLR class B repeat [SM00135] (110-152)
  IPR002172 Low-density lipoprotein (LDL) receptor class A repeat [PF00057] (9-38)
  IPR002172 Low-density lipoprotein (LDL) receptor class A repeat [PS50068] (9-39)
  IPR002172 Low-density lipoprotein (LDL) receptor class A repeat [SM00192] (9-49)
  IPR002172 Low-density lipoprotein (LDL) receptor class A repeat [cd00112] (10-39)
  IPR011042 Six-bladed beta-propeller, TolB-like [G3DSA:2.120.10.30] (43-157)
  IPR036055 LDL receptor-like superfamily [G3DSA:4.10.400.10] (9-40)
  IPR036055 LDL receptor-like superfamily [SSF57424] (1-39)
  IPR051221 Low-density lipoprotein receptor-related [PTHR22722] (1-150)

Secondary structure (DSSP, 8-state):
--------SPPTTEEEPTTS-EEETTGGGGT----TTS-S---EEEEE-SS-EEEEETTTTEEEEEE-S-S-EEEEEEETTTTEEEEEETTTTEEEEEEGGGTTSGGG-EEEE-SS-S-EEEEEEETTTTEEEEEETTTTEEEEEETTS-S-EEEE-/--------SPPTTEEEPTTS-EEETTGGGGT----TTS-S---EEEEE-SS-EEEEETTTTEEEEEE-S-S-EEEEEEETTTTEEEEEETTTTEEEEEEGGGTTSGGG-EEEE-SS-S-EEEEEEETTTTEEEEEETTTTEEEEEETTS-S-EEEE-

Organism: Mus musculus (NCBI:txid10090)